Protein AF-P23555-F1 (afdb_monomer_lite)

Foldseek 3Di:
DPPVVLVPPPCSVVVVVVVVVVVVVVVVVVVVVVVVPPPPLFQKKKFKAWQNHGLFIDSDVVLVVVLVVVLQVVCCVVQVANDKDQPIDIDIDIDTGPPHDHDDSVSSSVSCPVVRQIWGKWKFKAWQNRTDFTARDQVLVVVLQLVVLCVPPNVCSVVDDDPTDIDIDIDTHGSPDDGDGNVQVNCCVVPVDSDDPDDDDDPPDDPDD

Secondary structure (DSSP, 8-state):
--HHHHTTSTTHHHHHHHHHHHHHHHHHHHHHHHHHHS--S---EEEEEETTEEEEEESSHHHHHHHHHHHHHHHHHHHT-S-EEESS-EEEEEE-TTS-PPPPHHHHHHHHHHHHTEEEEEEEEEETTEEEEEESSSHHHHHHHHHHHHHHHGGGTTT---SS-EEEEEEEE-TTSPPPPHHHHHHHHHHSSS------PPTT--S--

Structure (mmCIF, N/CA/C/O backbone):
data_AF-P23555-F1
#
_entry.id   AF-P23555-F1
#
loop_
_atom_site.group_PDB
_atom_site.id
_atom_site.type_symbol
_atom_site.label_atom_id
_atom_site.label_alt_id
_atom_site.label_comp_id
_atom_site.label_asym_id
_atom_site.label_entity_id
_atom_site.label_seq_id
_atom_site.pdbx_PDB_ins_code
_atom_site.Cartn_x
_atom_site.Cartn_y
_atom_site.Cartn_z
_atom_site.occupancy
_atom_site.B_iso_or_equiv
_atom_site.auth_seq_id
_atom_site.auth_comp_id
_atom_site.auth_asym_id
_atom_site.auth_atom_id
_atom_site.pdbx_PDB_model_num
ATOM 1 N N . MET A 1 1 ? 25.271 14.231 -75.330 1.00 47.62 1 MET A N 1
ATOM 2 C CA . MET A 1 1 ? 26.064 14.853 -76.419 1.00 47.62 1 MET A CA 1
ATOM 3 C C . MET A 1 1 ? 27.101 15.904 -75.957 1.00 47.62 1 MET A C 1
ATOM 5 O O . MET A 1 1 ? 27.852 16.373 -76.797 1.00 47.62 1 MET A O 1
ATOM 9 N N . GLY A 1 2 ? 27.228 16.250 -74.659 1.00 56.53 2 GLY A N 1
ATOM 10 C CA . GLY A 1 2 ? 28.039 17.411 -74.219 1.00 56.53 2 GLY A CA 1
ATOM 11 C C . GLY A 1 2 ? 29.496 17.180 -73.766 1.00 56.53 2 GLY A C 1
ATOM 12 O O . GLY A 1 2 ? 30.294 18.107 -73.839 1.00 56.53 2 GLY A O 1
ATOM 13 N N . LEU A 1 3 ? 29.908 15.978 -73.335 1.00 54.34 3 LEU A N 1
ATOM 14 C CA . LEU A 1 3 ? 31.245 15.795 -72.723 1.00 54.34 3 LEU A CA 1
ATOM 15 C C . LEU A 1 3 ? 32.428 15.827 -73.708 1.00 54.34 3 LEU A C 1
ATOM 17 O O . LEU A 1 3 ? 33.559 16.086 -73.296 1.00 54.34 3 LEU A O 1
ATOM 21 N N . LYS A 1 4 ? 32.200 15.588 -75.006 1.00 55.56 4 LYS A N 1
ATOM 22 C CA . LYS A 1 4 ? 33.293 15.531 -75.996 1.00 55.56 4 LYS A CA 1
ATOM 23 C C . LYS A 1 4 ? 33.847 16.920 -76.352 1.00 55.56 4 LYS A C 1
ATOM 25 O O . LYS A 1 4 ? 35.008 17.016 -76.735 1.00 55.56 4 LYS A O 1
ATOM 30 N N . TYR A 1 5 ? 33.055 17.981 -76.174 1.00 59.22 5 TYR A N 1
ATOM 31 C CA . TYR A 1 5 ? 33.460 19.356 -76.490 1.00 59.22 5 TYR A CA 1
ATOM 32 C C . TYR A 1 5 ? 34.244 20.034 -75.362 1.00 59.22 5 TYR A C 1
ATOM 34 O O . TYR A 1 5 ? 35.109 20.858 -75.640 1.00 59.22 5 TYR A O 1
ATOM 42 N N . ILE A 1 6 ? 34.032 19.636 -74.104 1.00 57.59 6 ILE A N 1
ATOM 43 C CA . ILE A 1 6 ? 34.711 20.272 -72.963 1.00 57.59 6 ILE A CA 1
ATOM 44 C C . ILE A 1 6 ? 36.217 19.953 -72.976 1.00 57.59 6 ILE A C 1
ATOM 46 O O . ILE A 1 6 ? 37.023 20.827 -72.678 1.00 57.59 6 ILE A O 1
ATOM 50 N N . LYS A 1 7 ? 36.624 18.757 -73.441 1.00 56.69 7 LYS A N 1
ATOM 51 C CA . LYS A 1 7 ? 38.047 18.376 -73.576 1.00 56.69 7 LYS A CA 1
ATOM 52 C C . LYS A 1 7 ? 38.854 19.249 -74.548 1.00 56.69 7 LYS A C 1
ATOM 54 O O . LYS A 1 7 ? 40.075 19.235 -74.466 1.00 56.69 7 LYS A O 1
ATOM 59 N N . LYS A 1 8 ? 38.201 19.965 -75.473 1.00 60.56 8 LYS A N 1
ATOM 60 C CA . LYS A 1 8 ? 38.864 20.848 -76.451 1.00 60.56 8 LYS A CA 1
ATOM 61 C C . LYS A 1 8 ? 38.923 22.316 -76.009 1.00 60.56 8 LYS A C 1
ATOM 63 O O . LYS A 1 8 ? 39.432 23.140 -76.761 1.00 60.56 8 LYS A O 1
ATOM 68 N N . ALA A 1 9 ? 38.412 22.658 -74.826 1.00 60.22 9 ALA A N 1
ATOM 69 C CA . ALA A 1 9 ? 38.559 24.006 -74.292 1.00 60.22 9 ALA A CA 1
ATOM 70 C C . ALA A 1 9 ? 40.022 24.239 -73.855 1.00 60.22 9 ALA A C 1
ATOM 72 O O . ALA A 1 9 ? 40.574 23.380 -73.164 1.00 60.22 9 ALA A O 1
ATOM 73 N N . PRO A 1 10 ? 40.649 25.381 -74.195 1.00 62.84 10 PRO A N 1
ATOM 74 C CA . PRO A 1 10 ? 42.049 25.663 -73.850 1.00 62.84 10 PRO A CA 1
ATOM 75 C C . PRO A 1 10 ? 42.309 25.612 -72.337 1.00 62.84 10 PRO A C 1
ATOM 77 O O . PRO A 1 10 ? 43.373 25.181 -71.908 1.00 62.84 10 PRO A O 1
ATOM 80 N N . ASN A 1 11 ? 41.293 25.921 -71.525 1.00 71.00 11 ASN A N 1
ATOM 81 C CA . ASN A 1 11 ? 41.371 25.885 -70.063 1.00 71.00 11 ASN A CA 1
ATOM 82 C C . ASN A 1 11 ? 40.734 24.615 -69.462 1.00 71.00 11 ASN A C 1
ATOM 84 O O . ASN A 1 11 ? 40.292 24.623 -68.314 1.00 71.00 11 ASN A O 1
ATOM 88 N N . TYR A 1 12 ? 40.651 23.508 -70.214 1.00 67.81 12 TYR A N 1
ATOM 89 C CA . TYR A 1 12 ? 40.052 22.254 -69.735 1.00 67.81 12 TYR A CA 1
ATOM 90 C C . TYR A 1 12 ? 40.676 21.760 -68.423 1.00 67.81 12 TYR A C 1
ATOM 92 O O . TYR A 1 12 ? 39.955 21.361 -67.509 1.00 67.81 12 TYR A O 1
ATOM 100 N N . THR A 1 13 ? 42.004 21.817 -68.304 1.00 76.88 13 THR A N 1
ATOM 101 C CA . THR A 1 13 ? 42.730 21.415 -67.089 1.00 76.88 13 THR A CA 1
ATOM 102 C C . THR A 1 13 ? 42.330 22.263 -65.883 1.00 76.88 13 THR A C 1
ATOM 104 O O . THR A 1 13 ? 42.059 21.704 -64.820 1.00 76.88 13 THR A O 1
ATOM 107 N N . GLU A 1 14 ? 42.198 23.582 -66.049 1.00 78.25 14 GLU A N 1
ATOM 108 C CA . GLU A 1 14 ? 41.732 24.487 -64.992 1.00 78.25 14 GLU A CA 1
ATOM 109 C C . GLU A 1 14 ? 40.276 24.226 -64.601 1.00 78.25 14 GLU A C 1
ATOM 111 O O . GLU A 1 14 ? 39.954 24.218 -63.414 1.00 78.25 14 GLU A O 1
ATOM 116 N N . ILE A 1 15 ? 39.392 23.993 -65.577 1.00 79.19 15 ILE A N 1
ATOM 117 C CA . ILE A 1 15 ? 37.972 23.703 -65.329 1.00 79.19 15 ILE A CA 1
ATOM 118 C C . ILE A 1 15 ? 37.837 22.396 -64.542 1.00 79.19 15 ILE A C 1
ATOM 120 O O . ILE A 1 15 ? 37.114 22.347 -63.546 1.00 79.19 15 ILE A O 1
ATOM 124 N N . VAL A 1 16 ? 38.564 21.348 -64.942 1.00 80.62 16 VAL A N 1
ATOM 125 C CA . VAL A 1 16 ? 38.569 20.056 -64.241 1.00 80.62 16 VAL A CA 1
ATOM 126 C C . VAL A 1 16 ? 39.148 20.194 -62.835 1.00 80.62 16 VAL A C 1
ATOM 128 O O . VAL A 1 16 ? 38.607 19.605 -61.899 1.00 80.62 16 VAL A O 1
ATOM 131 N N . LEU A 1 17 ? 40.217 20.974 -62.659 1.00 78.50 17 LEU A N 1
ATOM 132 C CA . LEU A 1 17 ? 40.822 21.195 -61.348 1.00 78.50 17 LEU A CA 1
ATOM 133 C C . LEU A 1 17 ? 39.875 21.961 -60.415 1.00 78.50 17 LEU A C 1
ATOM 135 O O . LEU A 1 17 ? 39.633 21.511 -59.297 1.00 78.50 17 LEU A O 1
ATOM 139 N N . LYS A 1 18 ? 39.271 23.059 -60.887 1.00 80.62 18 LYS A N 1
ATOM 140 C CA . LYS A 1 18 ? 38.270 23.827 -60.130 1.00 80.62 18 LYS A CA 1
ATOM 141 C C . LYS A 1 18 ? 37.065 22.962 -59.766 1.00 80.62 18 LYS A C 1
ATOM 143 O O . LYS A 1 18 ? 36.641 22.986 -58.616 1.00 80.62 18 LYS A O 1
ATOM 148 N N . ALA A 1 19 ? 36.564 22.148 -60.697 1.00 81.88 19 ALA A N 1
ATOM 149 C CA . ALA A 1 19 ? 35.461 21.224 -60.438 1.00 81.88 19 ALA A CA 1
ATOM 150 C C . ALA A 1 19 ? 35.820 20.156 -59.390 1.00 81.88 19 ALA A C 1
ATOM 152 O O . ALA A 1 19 ? 35.005 19.869 -58.516 1.00 81.88 19 ALA A O 1
ATOM 153 N N . LYS A 1 20 ? 37.045 19.605 -59.422 1.00 83.44 20 LYS A N 1
ATOM 154 C CA . LYS A 1 20 ? 37.535 18.683 -58.382 1.00 83.44 20 LYS A CA 1
ATOM 155 C C . LYS A 1 20 ? 37.605 19.359 -57.015 1.00 83.44 20 LYS A C 1
ATOM 157 O O . LYS A 1 20 ? 37.096 18.791 -56.056 1.00 83.44 20 LYS A O 1
ATOM 162 N N . ILE A 1 21 ? 38.165 20.569 -56.938 1.00 87.12 21 ILE A N 1
ATOM 163 C CA . ILE A 1 21 ? 38.254 21.340 -55.688 1.00 87.12 21 ILE A CA 1
ATOM 164 C C . ILE A 1 21 ? 36.850 21.610 -55.134 1.00 87.12 21 ILE A C 1
ATOM 166 O O . ILE A 1 21 ? 36.578 21.308 -53.973 1.00 87.12 21 ILE A O 1
ATOM 170 N N . PHE A 1 22 ? 35.928 22.093 -55.971 1.00 86.00 22 PHE A N 1
ATOM 171 C CA . PHE A 1 22 ? 34.545 22.355 -55.566 1.00 86.00 22 PHE A CA 1
ATOM 172 C C . PHE A 1 22 ? 33.834 21.075 -55.109 1.00 86.00 22 PHE A C 1
ATOM 174 O O . PHE A 1 22 ? 33.162 21.079 -54.084 1.00 86.00 22 PHE A O 1
ATOM 181 N N . SER A 1 23 ? 34.040 19.957 -55.813 1.00 83.38 23 SER A N 1
ATOM 182 C CA . SER A 1 23 ? 33.504 18.650 -55.424 1.00 83.38 23 SER A CA 1
ATOM 183 C C . SER A 1 23 ? 34.051 18.176 -54.077 1.00 83.38 23 SER A C 1
ATOM 185 O O . SER A 1 23 ? 33.280 17.676 -53.263 1.00 83.38 23 SER A O 1
ATOM 187 N N . THR A 1 24 ? 35.355 18.329 -53.816 1.00 84.88 24 THR A N 1
ATOM 188 C CA . THR A 1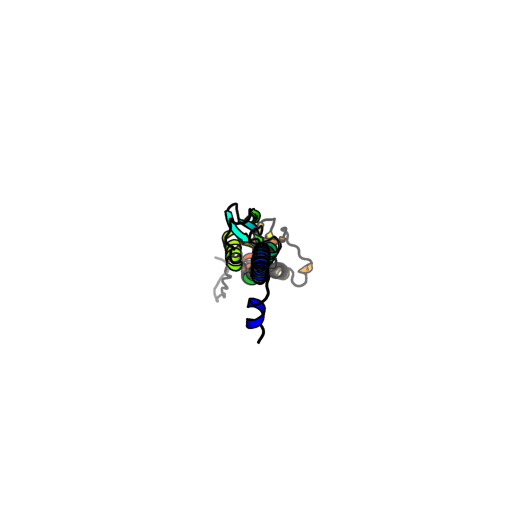 24 ? 35.945 17.972 -52.515 1.00 84.88 24 THR A CA 1
ATOM 189 C C . THR A 1 24 ? 35.446 18.878 -51.393 1.00 84.88 24 THR A C 1
ATOM 191 O O . THR A 1 24 ? 35.227 18.412 -50.280 1.00 84.88 24 THR A O 1
ATOM 194 N N . LEU A 1 25 ? 35.195 20.154 -51.692 1.00 80.31 25 LEU A N 1
ATOM 195 C CA . LEU A 1 25 ? 34.714 21.134 -50.723 1.00 80.31 25 LEU A CA 1
ATOM 196 C C . LEU A 1 25 ? 33.235 20.896 -50.378 1.00 80.31 25 LEU A C 1
ATOM 198 O O . LEU A 1 25 ? 32.873 20.895 -49.205 1.00 80.31 25 LEU A O 1
ATOM 202 N N . ILE A 1 26 ? 32.403 20.572 -51.374 1.00 85.19 26 ILE A N 1
ATOM 203 C CA . ILE A 1 26 ? 31.024 20.106 -51.164 1.00 85.19 26 ILE A CA 1
ATOM 204 C C . ILE A 1 26 ? 31.019 18.820 -50.334 1.00 85.19 26 ILE A C 1
ATOM 206 O O . ILE A 1 26 ? 30.261 18.724 -49.374 1.00 85.19 26 ILE A O 1
ATOM 210 N N . LEU A 1 27 ? 31.884 17.852 -50.654 1.00 85.81 27 LEU A N 1
ATOM 211 C CA . LEU A 1 27 ? 31.988 16.608 -49.890 1.00 85.81 27 LEU A CA 1
ATOM 212 C C . LEU A 1 27 ? 32.353 16.877 -48.421 1.00 85.81 27 LEU A C 1
ATOM 214 O O . LEU A 1 27 ? 31.743 16.300 -47.525 1.00 85.81 27 LEU A O 1
ATOM 218 N N . MET A 1 28 ? 33.285 17.799 -48.163 1.00 80.88 28 MET A N 1
ATOM 219 C CA . MET A 1 28 ? 33.662 18.207 -46.807 1.00 80.88 28 MET A CA 1
ATOM 220 C C . MET A 1 28 ? 32.495 18.861 -46.051 1.00 80.88 28 MET A C 1
ATOM 222 O O . MET A 1 28 ? 32.275 18.555 -44.880 1.00 80.88 28 MET A O 1
ATOM 226 N N . ILE A 1 29 ? 31.703 19.704 -46.722 1.00 81.75 29 ILE A N 1
ATOM 227 C CA . ILE A 1 29 ? 30.492 20.313 -46.147 1.00 81.75 29 ILE A CA 1
ATOM 228 C C . ILE A 1 29 ? 29.437 19.245 -45.830 1.00 81.75 29 ILE A C 1
ATOM 230 O O . ILE A 1 29 ? 28.821 19.294 -44.768 1.00 81.75 29 ILE A O 1
ATOM 234 N N . VAL A 1 30 ? 29.249 18.255 -46.707 1.00 81.56 30 VAL A N 1
ATOM 235 C CA . VAL A 1 30 ? 28.326 17.134 -46.466 1.00 81.56 30 VAL A CA 1
ATOM 236 C C . VAL A 1 30 ? 28.774 16.321 -45.252 1.00 81.56 30 VAL A C 1
ATOM 238 O O . VAL A 1 30 ? 27.948 16.016 -44.398 1.00 81.56 30 VAL A O 1
ATOM 241 N N . ILE A 1 31 ? 30.072 16.030 -45.118 1.00 81.06 31 ILE A N 1
ATOM 242 C CA . ILE A 1 31 ? 30.619 15.327 -43.946 1.00 81.06 31 ILE A CA 1
ATOM 243 C C . ILE A 1 31 ? 30.380 16.141 -42.667 1.00 81.06 31 ILE A C 1
ATOM 245 O O . ILE A 1 31 ? 29.887 15.594 -41.683 1.00 81.06 31 ILE A O 1
ATOM 249 N N . LEU A 1 32 ? 30.638 17.454 -42.686 1.00 74.88 32 LEU A N 1
ATOM 250 C CA . LEU A 1 32 ? 30.332 18.347 -41.562 1.00 74.88 32 LEU A CA 1
ATOM 251 C C . LEU A 1 32 ? 28.838 18.334 -41.215 1.00 74.88 32 LEU A C 1
ATOM 253 O O . LEU A 1 32 ? 28.477 18.309 -40.039 1.00 74.88 32 LEU A O 1
ATOM 257 N N . PHE A 1 33 ? 27.957 18.307 -42.216 1.00 74.19 33 PHE A N 1
ATOM 258 C CA . PHE A 1 33 ? 26.516 18.229 -41.995 1.00 74.19 33 PHE A CA 1
ATOM 259 C C . PHE A 1 33 ? 26.100 16.882 -41.388 1.00 74.19 33 PHE A C 1
ATOM 261 O O . PHE A 1 33 ? 25.294 16.860 -40.461 1.00 74.19 33 PHE A O 1
ATOM 268 N N . LEU A 1 34 ? 26.687 15.769 -41.842 1.00 73.25 34 LEU A N 1
ATOM 269 C CA . LEU A 1 34 ? 26.451 1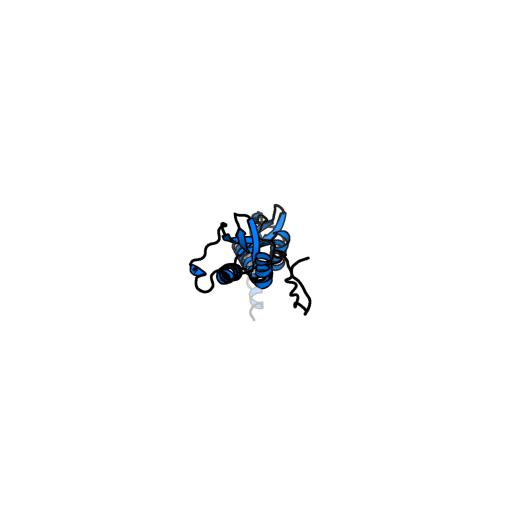4.435 -41.280 1.00 73.25 34 LEU A CA 1
ATOM 270 C C . LEU A 1 34 ? 26.905 14.340 -39.818 1.00 73.25 34 LEU A C 1
ATOM 272 O O . LEU A 1 34 ? 26.158 13.821 -38.990 1.00 73.25 34 LEU A O 1
ATOM 276 N N . ILE A 1 35 ? 28.070 14.903 -39.482 1.00 64.56 35 ILE A N 1
ATOM 277 C CA . ILE A 1 35 ? 28.571 14.958 -38.099 1.00 64.56 35 ILE A CA 1
ATOM 278 C C . ILE A 1 35 ? 27.608 15.763 -37.210 1.00 64.56 35 ILE A C 1
ATOM 280 O O . ILE A 1 35 ? 27.286 15.329 -36.108 1.00 64.56 35 ILE A O 1
ATOM 284 N N . ASN A 1 36 ? 27.077 16.889 -37.703 1.00 62.31 36 ASN A N 1
ATOM 285 C CA . ASN A 1 36 ? 26.097 17.703 -36.966 1.00 62.31 36 ASN A CA 1
ATOM 286 C C . ASN A 1 36 ? 24.714 17.040 -36.835 1.00 62.31 36 ASN A C 1
ATOM 288 O O . ASN A 1 36 ? 23.962 17.358 -35.915 1.00 62.31 36 ASN A O 1
ATOM 292 N N . LYS A 1 37 ? 24.346 16.140 -37.756 1.00 55.22 37 LYS A N 1
ATOM 293 C CA . LYS A 1 37 ? 23.091 15.373 -37.694 1.00 55.22 37 LYS A CA 1
ATOM 294 C C . LYS A 1 37 ? 23.189 14.124 -36.827 1.00 55.22 37 LYS A C 1
ATOM 296 O O . LYS A 1 37 ? 22.151 13.522 -36.557 1.00 55.22 37 LYS A O 1
ATOM 301 N N . MET A 1 38 ? 24.386 13.734 -36.391 1.00 48.72 38 MET A N 1
ATOM 302 C CA . MET A 1 38 ? 24.548 12.619 -35.470 1.00 48.72 38 MET A CA 1
ATOM 303 C C . MET A 1 38 ? 23.862 13.009 -34.151 1.00 48.72 38 MET A C 1
ATOM 305 O O . MET A 1 38 ? 24.296 13.972 -33.514 1.00 48.72 38 MET A O 1
ATOM 309 N N . PRO A 1 39 ? 22.752 12.350 -33.757 1.00 50.94 39 PRO A N 1
ATOM 310 C CA . PRO A 1 39 ? 22.070 12.691 -32.521 1.00 50.94 39 PRO A CA 1
ATOM 311 C C . PRO A 1 39 ? 23.086 12.522 -31.404 1.00 50.94 39 PRO A C 1
ATOM 313 O O . PRO A 1 39 ? 23.610 11.425 -31.208 1.00 50.94 39 PRO A O 1
ATOM 316 N N . SER A 1 40 ? 23.402 13.616 -30.714 1.00 48.94 40 SER A N 1
ATOM 317 C CA . SER A 1 40 ? 24.310 13.582 -29.584 1.00 48.94 40 SER A CA 1
ATOM 318 C C . SER A 1 40 ? 23.738 12.586 -28.579 1.00 48.94 40 SER A C 1
ATOM 320 O O . SER A 1 40 ? 22.743 12.827 -27.897 1.00 48.94 40 SER A O 1
ATOM 322 N N . THR A 1 41 ? 24.370 11.418 -28.497 1.00 53.09 41 THR A N 1
ATOM 323 C CA . THR A 1 41 ? 24.071 10.351 -27.533 1.00 53.09 41 THR A CA 1
ATOM 324 C C . THR A 1 41 ? 24.322 10.798 -26.089 1.00 53.09 41 THR A C 1
ATOM 326 O O . THR A 1 41 ? 24.064 10.054 -25.148 1.00 53.09 41 THR A O 1
ATOM 329 N N . TYR A 1 42 ? 24.718 12.059 -25.894 1.00 51.56 42 TYR A N 1
ATOM 330 C CA . TYR A 1 42 ? 24.826 12.772 -24.628 1.00 51.56 42 TYR A CA 1
ATOM 331 C C . TYR A 1 42 ? 23.466 13.135 -24.007 1.00 51.56 42 TYR A C 1
ATOM 333 O O . TYR A 1 42 ? 23.286 14.223 -23.454 1.00 51.56 42 TYR A O 1
ATOM 341 N N . LYS A 1 43 ? 22.478 12.239 -24.076 1.00 61.38 43 LYS A N 1
ATOM 342 C CA . LYS A 1 43 ? 21.230 12.431 -23.338 1.00 61.38 43 LYS A CA 1
ATOM 343 C C . LYS A 1 43 ? 21.511 12.175 -21.860 1.00 61.38 43 LYS A C 1
ATOM 345 O O . LYS A 1 43 ? 21.824 11.048 -21.469 1.00 61.38 43 LYS A O 1
ATOM 350 N N . LYS A 1 44 ? 21.427 13.245 -21.059 1.00 72.94 44 LYS A N 1
ATOM 351 C CA . LYS A 1 44 ? 21.353 13.165 -19.592 1.00 72.94 44 LYS A CA 1
ATOM 352 C C . LYS A 1 44 ? 20.289 12.132 -19.230 1.00 72.94 44 LYS A C 1
ATOM 354 O O . LYS A 1 44 ? 19.245 12.122 -19.869 1.00 72.94 44 LYS A O 1
ATOM 359 N N . ALA A 1 45 ? 20.560 11.305 -18.232 1.00 84.56 45 ALA A N 1
ATOM 360 C CA . ALA A 1 45 ? 19.605 10.338 -17.710 1.00 84.56 45 ALA A CA 1
ATOM 361 C C . ALA A 1 45 ? 19.567 10.386 -16.192 1.00 84.56 45 ALA A C 1
ATOM 363 O O . ALA A 1 45 ? 20.351 11.086 -15.543 1.00 84.56 45 ALA A O 1
ATOM 364 N N . TYR A 1 46 ? 18.637 9.629 -15.629 1.00 87.94 46 TYR A N 1
ATOM 365 C CA . TYR A 1 46 ? 18.435 9.518 -14.202 1.00 87.94 46 TYR A CA 1
ATOM 366 C C . TYR A 1 46 ? 18.516 8.055 -13.783 1.00 87.94 46 TYR A C 1
ATOM 368 O O . TYR A 1 46 ? 17.797 7.203 -14.298 1.00 87.94 46 TYR A O 1
ATOM 376 N N . ALA A 1 47 ? 19.382 7.768 -12.816 1.00 90.19 47 ALA A N 1
ATOM 377 C CA . ALA A 1 47 ? 19.365 6.506 -12.103 1.00 90.19 47 ALA A CA 1
ATOM 378 C C . ALA A 1 47 ? 18.191 6.504 -11.121 1.00 90.19 47 ALA A C 1
ATOM 380 O O . ALA A 1 47 ? 18.048 7.416 -10.297 1.00 90.19 47 ALA A O 1
ATOM 381 N N . VAL A 1 48 ? 17.374 5.461 -11.199 1.00 90.81 48 VAL A N 1
ATOM 382 C CA . VAL A 1 48 ? 16.322 5.177 -10.232 1.00 90.81 48 VAL A CA 1
ATOM 383 C C . VAL A 1 48 ? 16.943 4.392 -9.088 1.00 90.81 48 VAL A C 1
ATOM 385 O O . VAL A 1 48 ? 17.482 3.300 -9.277 1.00 90.81 48 VAL A O 1
ATOM 388 N N . VAL A 1 49 ? 16.905 4.981 -7.898 1.00 90.75 49 VAL A N 1
ATOM 389 C CA . VAL A 1 49 ? 17.543 4.452 -6.695 1.00 90.75 49 VAL A CA 1
ATOM 390 C C . VAL A 1 49 ? 16.470 4.067 -5.689 1.00 90.75 49 VAL A C 1
ATOM 392 O O . VAL A 1 49 ? 15.679 4.911 -5.269 1.00 90.75 49 VAL A O 1
ATOM 395 N N . LEU A 1 50 ? 16.476 2.806 -5.270 1.00 90.31 50 LEU A N 1
ATOM 396 C CA . LEU A 1 50 ? 15.572 2.244 -4.275 1.00 90.31 50 LEU A CA 1
ATOM 397 C C . LEU A 1 50 ? 16.409 1.716 -3.108 1.00 90.31 50 LEU A C 1
ATOM 399 O O . LEU A 1 50 ? 17.289 0.887 -3.318 1.00 90.31 50 LEU A O 1
ATOM 403 N N . ASN A 1 51 ? 16.185 2.226 -1.892 1.00 88.44 51 ASN A N 1
ATOM 404 C CA . ASN A 1 51 ? 16.990 1.877 -0.704 1.00 88.44 51 ASN A CA 1
ATOM 405 C C . ASN A 1 51 ? 18.506 1.943 -0.966 1.00 88.44 51 ASN A C 1
ATOM 407 O O . ASN A 1 51 ? 19.249 1.011 -0.674 1.00 88.44 51 ASN A O 1
ATOM 411 N N . ASN A 1 52 ? 18.956 3.050 -1.564 1.00 89.06 52 ASN A N 1
ATOM 412 C CA . ASN A 1 52 ? 20.362 3.313 -1.888 1.00 89.06 52 ASN A CA 1
ATOM 413 C C . ASN A 1 52 ? 20.980 2.388 -2.958 1.00 89.06 52 ASN A C 1
ATOM 415 O O . ASN A 1 52 ? 22.163 2.537 -3.253 1.00 89.06 52 ASN A O 1
ATOM 419 N N . GLN A 1 53 ? 20.196 1.514 -3.595 1.00 91.00 53 GLN A N 1
ATOM 420 C CA . GLN A 1 53 ? 20.633 0.662 -4.701 1.00 91.00 53 GLN A CA 1
ATOM 421 C C . GLN A 1 53 ? 20.043 1.147 -6.026 1.00 91.00 53 GLN A C 1
ATOM 423 O O . GLN A 1 53 ? 18.864 1.494 -6.098 1.00 91.00 53 GLN A O 1
ATOM 428 N N . ILE A 1 54 ? 20.856 1.181 -7.084 1.00 90.00 54 ILE A N 1
ATOM 429 C CA . ILE A 1 54 ? 20.366 1.480 -8.434 1.00 90.00 54 ILE A CA 1
ATOM 430 C C . ILE A 1 54 ? 19.545 0.279 -8.909 1.00 90.00 54 ILE A C 1
ATOM 432 O O . ILE A 1 54 ? 20.055 -0.838 -8.956 1.00 90.00 54 ILE A O 1
ATOM 436 N N . VAL A 1 55 ? 18.280 0.517 -9.249 1.00 90.44 55 VAL A N 1
ATOM 437 C CA . VAL A 1 55 ? 17.368 -0.504 -9.793 1.00 90.44 55 VAL A CA 1
ATOM 438 C C . VAL A 1 55 ? 17.162 -0.370 -11.299 1.00 90.44 55 VAL A C 1
ATOM 440 O O . VAL A 1 55 ? 16.678 -1.302 -11.929 1.00 90.44 55 VAL A O 1
ATOM 443 N N . GLY A 1 56 ? 17.553 0.763 -11.882 1.00 90.06 56 GLY A N 1
ATOM 444 C CA . GLY A 1 56 ? 17.524 0.982 -13.323 1.00 90.06 56 GLY A CA 1
ATOM 445 C C . GLY A 1 56 ? 17.706 2.447 -13.688 1.00 90.06 56 GLY A C 1
ATOM 446 O O . GLY A 1 56 ? 18.053 3.276 -12.841 1.00 90.06 56 GLY A O 1
ATOM 447 N N . TYR A 1 57 ? 17.460 2.761 -14.954 1.00 88.88 57 TYR A N 1
ATOM 448 C CA . TYR A 1 57 ? 17.672 4.086 -15.528 1.00 88.88 57 TYR A CA 1
ATOM 449 C C . TYR A 1 57 ? 16.459 4.541 -16.334 1.00 88.88 57 TYR A C 1
ATOM 451 O O . TYR A 1 57 ? 15.833 3.738 -17.021 1.00 88.88 57 TYR A O 1
ATOM 459 N N . VAL A 1 58 ? 16.180 5.840 -16.274 1.00 87.94 58 VAL A N 1
ATOM 460 C CA . VAL A 1 58 ? 15.164 6.534 -17.076 1.00 87.94 58 VAL A CA 1
ATOM 461 C C . VAL A 1 58 ? 15.809 7.720 -17.791 1.00 87.94 58 VAL A C 1
ATOM 463 O O . VAL A 1 58 ? 16.721 8.358 -17.262 1.00 87.94 58 VAL A O 1
ATOM 466 N N . LYS A 1 59 ? 15.357 8.015 -19.007 1.00 84.12 59 LYS A N 1
ATOM 467 C CA . LYS A 1 59 ? 15.868 9.075 -19.885 1.00 84.12 59 LYS A CA 1
ATOM 468 C C . LYS A 1 59 ? 15.696 10.448 -19.264 1.00 84.12 59 LYS A C 1
ATOM 470 O O . LYS A 1 59 ? 16.595 11.274 -19.320 1.00 84.12 59 LYS A O 1
ATOM 475 N N . ASP A 1 60 ? 14.545 10.703 -18.661 1.00 85.06 60 ASP A N 1
ATOM 476 C CA . ASP A 1 60 ? 14.226 12.008 -18.103 1.00 85.06 60 ASP A CA 1
ATOM 477 C C . ASP 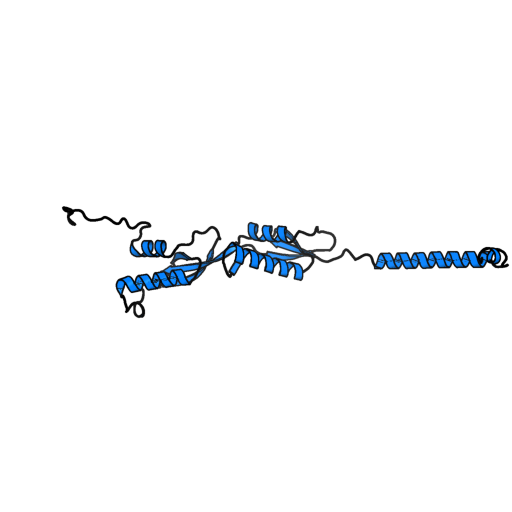A 1 60 ? 13.206 11.912 -16.961 1.00 85.06 60 ASP A C 1
ATOM 479 O O . ASP A 1 60 ? 12.716 10.842 -16.589 1.00 85.06 60 ASP A O 1
ATOM 483 N N . LYS A 1 61 ? 12.906 13.070 -16.369 1.00 86.00 61 LYS A N 1
ATOM 484 C CA . LYS A 1 61 ? 11.928 13.184 -15.282 1.00 86.00 61 LYS A CA 1
ATOM 485 C C . LYS A 1 61 ? 10.502 12.847 -15.732 1.00 86.00 61 LYS A C 1
ATOM 487 O O . LYS A 1 61 ? 9.710 12.417 -14.899 1.00 86.00 61 LYS A O 1
ATOM 492 N N . THR A 1 62 ? 10.171 13.031 -17.009 1.00 88.56 62 THR A N 1
ATOM 493 C CA . THR A 1 62 ? 8.848 12.719 -17.563 1.00 88.56 62 THR A CA 1
ATOM 494 C C . THR A 1 62 ? 8.651 11.208 -17.634 1.00 88.56 62 THR A C 1
ATOM 496 O O . THR A 1 62 ? 7.630 10.701 -17.177 1.00 88.56 62 THR A O 1
ATOM 499 N N . GLU A 1 63 ? 9.649 10.465 -18.114 1.00 86.81 63 GLU A N 1
ATOM 500 C CA . GLU A 1 63 ? 9.636 8.999 -18.102 1.00 86.81 63 GLU A CA 1
ATOM 501 C C . GLU A 1 63 ? 9.567 8.455 -16.668 1.00 86.81 63 GLU A C 1
ATOM 503 O O . GLU A 1 63 ? 8.804 7.530 -16.393 1.00 86.81 63 GLU A O 1
ATOM 508 N N . ALA A 1 64 ? 10.264 9.094 -15.723 1.00 87.81 64 ALA A N 1
ATOM 509 C CA . ALA A 1 64 ? 10.167 8.753 -14.306 1.00 87.81 64 ALA A CA 1
ATOM 510 C C . ALA A 1 64 ? 8.751 8.970 -13.733 1.00 87.81 64 ALA A C 1
ATOM 512 O O . ALA A 1 64 ? 8.240 8.127 -12.996 1.00 87.81 64 ALA A O 1
ATOM 513 N N . GLN A 1 65 ? 8.092 10.078 -14.080 1.00 89.81 65 GLN A N 1
ATOM 514 C CA . GLN A 1 65 ? 6.720 10.358 -13.649 1.00 89.81 65 GLN A CA 1
ATOM 515 C C . GLN A 1 65 ? 5.715 9.372 -14.266 1.00 89.81 65 GLN A C 1
ATOM 517 O O . GLN A 1 65 ? 4.785 8.918 -13.593 1.00 89.81 65 GLN A O 1
ATOM 522 N N . ASN A 1 66 ? 5.921 9.000 -15.530 1.00 91.69 66 ASN A N 1
ATOM 523 C CA . ASN A 1 66 ? 5.113 7.988 -16.206 1.00 91.69 66 ASN A CA 1
ATOM 524 C C . ASN A 1 66 ? 5.279 6.618 -15.541 1.00 91.69 66 ASN A C 1
ATOM 526 O O . ASN A 1 66 ? 4.282 5.953 -15.273 1.00 91.69 66 ASN A O 1
ATOM 530 N N . LEU A 1 67 ? 6.511 6.235 -15.193 1.00 90.56 67 LEU A N 1
ATOM 531 C CA . LEU A 1 67 ? 6.802 5.020 -14.433 1.00 90.56 67 LEU A CA 1
ATOM 532 C C . LEU A 1 67 ? 6.055 5.006 -13.089 1.00 90.56 67 LEU A C 1
ATOM 534 O O . LEU A 1 67 ? 5.395 4.022 -12.771 1.00 90.56 67 LEU A O 1
ATOM 538 N N . LEU A 1 68 ? 6.093 6.102 -12.323 1.00 90.75 68 LEU A N 1
ATOM 539 C CA . LEU A 1 68 ? 5.349 6.216 -11.059 1.00 90.75 68 LEU A CA 1
ATOM 540 C C . LEU A 1 68 ? 3.836 6.077 -11.249 1.00 90.75 68 LEU A C 1
ATOM 542 O O . LEU A 1 68 ? 3.165 5.435 -10.443 1.00 90.75 68 LEU A O 1
ATOM 546 N N . THR A 1 69 ? 3.306 6.655 -12.325 1.00 93.12 69 THR A N 1
ATOM 547 C CA . THR A 1 69 ? 1.881 6.563 -12.666 1.00 93.12 69 THR A CA 1
ATOM 548 C C . THR A 1 69 ? 1.486 5.128 -13.018 1.00 93.12 69 THR A C 1
ATOM 550 O O . THR A 1 69 ? 0.445 4.651 -12.573 1.00 93.12 69 THR A O 1
ATOM 553 N N . GLN A 1 70 ? 2.335 4.414 -13.761 1.00 93.25 70 GLN A N 1
ATOM 554 C CA . GLN A 1 70 ? 2.121 3.004 -14.091 1.00 93.25 70 GLN A CA 1
ATOM 555 C C . GLN A 1 70 ? 2.201 2.105 -12.857 1.00 93.25 70 GLN A C 1
ATOM 557 O O . GLN A 1 70 ? 1.329 1.261 -12.678 1.00 93.25 70 GLN A O 1
ATOM 562 N N . ILE A 1 71 ? 3.192 2.316 -11.980 1.00 92.88 71 ILE A N 1
ATOM 563 C CA . ILE A 1 71 ? 3.294 1.602 -10.696 1.00 92.88 71 ILE A CA 1
ATOM 564 C C . ILE A 1 71 ? 2.021 1.817 -9.882 1.00 92.88 71 ILE A C 1
ATOM 566 O O . ILE A 1 71 ? 1.468 0.858 -9.353 1.00 92.88 71 ILE A O 1
ATOM 570 N N . LYS A 1 72 ? 1.544 3.066 -9.799 1.00 91.88 72 LYS A N 1
ATOM 571 C CA . LYS A 1 72 ? 0.311 3.385 -9.083 1.00 91.88 72 LYS A CA 1
ATOM 572 C C . LYS A 1 72 ? -0.869 2.595 -9.630 1.00 91.88 72 LYS A C 1
ATOM 574 O O . LYS A 1 72 ? -1.483 1.855 -8.872 1.00 91.88 72 LYS A O 1
ATOM 579 N N . LYS A 1 73 ? -1.120 2.693 -10.934 1.00 94.00 73 LYS A N 1
ATOM 580 C CA . LYS A 1 73 ? -2.219 1.981 -11.590 1.00 94.00 73 LYS A CA 1
ATOM 581 C C . LYS A 1 73 ? -2.143 0.467 -11.358 1.00 94.00 73 LYS A C 1
ATOM 583 O O . LYS A 1 73 ? -3.137 -0.151 -11.002 1.00 94.00 73 LYS A O 1
ATOM 588 N N . GLU A 1 74 ? -0.958 -0.120 -11.498 1.00 93.38 74 GLU A N 1
ATOM 589 C CA . GLU A 1 74 ? -0.769 -1.562 -11.323 1.00 93.38 74 GLU A CA 1
ATOM 590 C C . GLU A 1 74 ? -1.023 -2.025 -9.884 1.00 93.38 74 GLU A C 1
ATOM 592 O O . GLU A 1 74 ? -1.628 -3.073 -9.670 1.00 93.38 74 GLU A O 1
ATOM 597 N N . VAL A 1 75 ? -0.595 -1.246 -8.886 1.00 93.00 75 VAL A N 1
ATOM 598 C CA . VAL A 1 75 ? -0.852 -1.554 -7.472 1.00 93.00 75 VAL A CA 1
ATOM 599 C C . VAL A 1 75 ? -2.337 -1.402 -7.132 1.00 93.00 75 VAL A C 1
ATOM 601 O O . VAL A 1 75 ? -2.878 -2.248 -6.417 1.00 93.00 75 VAL A O 1
ATOM 604 N N . GLU A 1 76 ? -2.995 -0.362 -7.650 1.00 92.12 76 GLU A N 1
ATOM 605 C CA . GLU A 1 76 ? -4.433 -0.131 -7.468 1.00 92.12 76 GLU A CA 1
ATOM 606 C C . GLU A 1 76 ? -5.262 -1.284 -8.050 1.00 92.12 76 GLU A C 1
ATOM 608 O O . GLU A 1 76 ? -6.116 -1.834 -7.354 1.00 92.12 76 GLU A O 1
ATOM 613 N N . GLU A 1 77 ? -4.956 -1.713 -9.279 1.00 94.06 77 GLU A N 1
ATOM 614 C CA . GLU A 1 77 ? -5.634 -2.822 -9.961 1.00 94.06 77 GLU A CA 1
ATOM 615 C C . GLU A 1 77 ? -5.357 -4.172 -9.286 1.00 94.06 77 GLU A C 1
ATOM 617 O O . GLU A 1 77 ? -6.285 -4.928 -8.999 1.00 94.06 77 GLU A O 1
ATOM 622 N N . ARG A 1 78 ? -4.088 -4.479 -8.979 1.00 93.00 78 ARG A N 1
ATOM 623 C CA . ARG A 1 78 ? -3.694 -5.772 -8.392 1.00 93.00 78 ARG A CA 1
ATOM 624 C C . ARG A 1 78 ? -4.267 -5.984 -6.994 1.00 93.00 78 ARG A C 1
ATOM 626 O O . ARG A 1 78 ? -4.494 -7.125 -6.593 1.00 93.00 78 ARG A O 1
ATOM 633 N N . HIS A 1 79 ? -4.447 -4.911 -6.230 1.00 90.81 79 HIS A N 1
ATOM 634 C CA . HIS A 1 79 ? -4.828 -5.000 -4.823 1.00 90.81 79 HIS A CA 1
ATOM 635 C C . HIS A 1 79 ? -6.155 -4.322 -4.496 1.00 90.81 79 HIS A C 1
ATOM 637 O O . HIS A 1 79 ? -6.442 -4.155 -3.309 1.00 90.81 79 HIS A O 1
ATOM 643 N N . ASN A 1 80 ? -6.946 -3.943 -5.503 1.00 91.12 80 ASN A N 1
ATOM 644 C CA . ASN A 1 80 ? -8.245 -3.291 -5.338 1.00 91.12 80 ASN A CA 1
ATOM 645 C C . ASN A 1 80 ? -8.198 -2.192 -4.256 1.00 91.12 80 ASN A C 1
ATOM 647 O O . ASN A 1 80 ? -8.842 -2.261 -3.208 1.00 91.12 80 ASN A O 1
ATOM 651 N N . THR A 1 81 ? -7.291 -1.233 -4.434 1.00 92.44 81 THR A N 1
ATOM 652 C CA . THR A 1 81 ? -7.050 -0.149 -3.475 1.00 92.44 81 THR A CA 1
ATOM 653 C C . THR A 1 81 ? -6.929 1.175 -4.210 1.00 92.44 81 THR A C 1
ATOM 655 O O . THR A 1 81 ? -6.537 1.196 -5.367 1.00 92.44 81 THR A O 1
ATOM 658 N N . ASP A 1 82 ? -7.251 2.278 -3.540 1.00 90.25 82 ASP A N 1
ATOM 659 C CA . ASP A 1 82 ? -7.108 3.641 -4.065 1.00 90.25 82 ASP A CA 1
ATOM 660 C C . ASP A 1 82 ? -5.779 4.297 -3.655 1.00 90.25 82 ASP A C 1
ATOM 662 O O . ASP A 1 82 ? -5.469 5.424 -4.048 1.00 90.25 82 ASP A O 1
ATOM 666 N N . SER A 1 83 ? -5.009 3.643 -2.781 1.00 91.56 83 SER A N 1
ATOM 667 C CA . SER A 1 83 ? -3.787 4.219 -2.236 1.00 91.56 83 SER A CA 1
ATOM 668 C C . SER A 1 83 ? -2.825 3.159 -1.719 1.00 91.56 83 SER A C 1
ATOM 670 O O . SER A 1 83 ? -3.210 2.140 -1.144 1.00 91.56 83 SER A O 1
ATOM 672 N N . PHE A 1 84 ? -1.538 3.439 -1.868 1.00 92.19 84 PHE A N 1
ATOM 673 C CA . PHE A 1 84 ? -0.462 2.617 -1.344 1.00 92.19 84 PHE A CA 1
ATOM 674 C C . PHE A 1 84 ? 0.735 3.489 -0.976 1.00 92.19 84 PHE A C 1
ATOM 676 O O . PHE A 1 84 ? 0.872 4.628 -1.427 1.00 92.19 84 PHE A O 1
ATOM 683 N N . ILE A 1 85 ? 1.621 2.925 -0.166 1.00 89.25 85 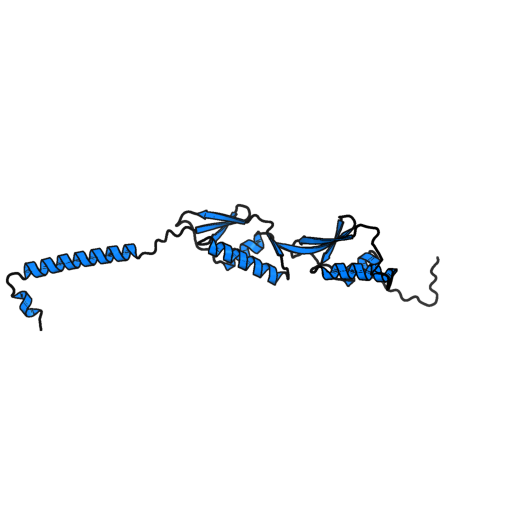ILE A N 1
ATOM 684 C CA . ILE A 1 85 ? 2.897 3.520 0.211 1.00 89.25 85 ILE A CA 1
ATOM 685 C C . ILE A 1 85 ? 4.000 2.545 -0.185 1.00 89.25 85 ILE A C 1
ATOM 687 O O . ILE A 1 85 ? 3.917 1.348 0.087 1.00 89.25 85 ILE A O 1
ATOM 691 N N . LEU A 1 86 ? 5.060 3.064 -0.802 1.00 85.31 86 LEU A N 1
ATOM 692 C CA . LEU A 1 86 ? 6.327 2.348 -0.886 1.00 85.31 86 LEU A CA 1
ATOM 693 C C . LEU A 1 86 ? 7.065 2.568 0.429 1.00 85.31 86 LEU A C 1
ATOM 695 O O . LEU A 1 86 ? 7.441 3.695 0.748 1.00 85.31 86 LEU A O 1
ATOM 699 N N . GLN A 1 87 ? 7.265 1.499 1.201 1.00 84.06 87 GLN A N 1
ATOM 700 C CA . GLN A 1 87 ? 8.047 1.591 2.435 1.00 84.06 87 GLN A CA 1
ATOM 701 C C . GLN A 1 87 ? 9.504 1.973 2.130 1.00 84.06 87 GLN A C 1
ATOM 703 O O . GLN A 1 87 ? 10.172 2.631 2.927 1.00 84.06 87 GLN A O 1
ATOM 708 N N . SER A 1 88 ? 9.992 1.559 0.962 1.00 84.06 88 SER A N 1
ATOM 709 C CA . SER A 1 88 ? 11.335 1.858 0.486 1.00 84.06 88 SER A CA 1
ATOM 710 C C . SER A 1 88 ? 11.436 3.267 -0.087 1.00 84.06 88 SER A C 1
ATOM 712 O O . SER A 1 88 ? 10.573 3.721 -0.839 1.00 84.06 88 SER A O 1
ATOM 714 N N . LYS A 1 89 ? 12.546 3.950 0.204 1.00 84.75 89 LYS A N 1
ATOM 715 C CA . LYS A 1 89 ? 12.790 5.302 -0.304 1.00 84.75 89 LYS A C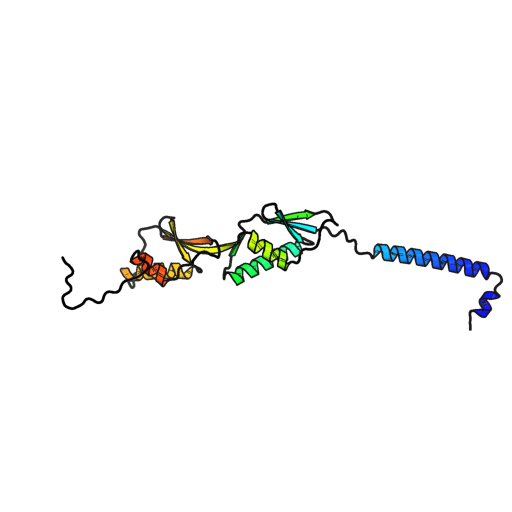A 1
ATOM 716 C C . LYS A 1 89 ? 13.203 5.242 -1.774 1.00 84.75 89 LYS A C 1
ATOM 718 O O . LYS A 1 89 ? 14.290 4.753 -2.088 1.00 84.75 89 LYS A O 1
ATOM 723 N N . LEU A 1 90 ? 12.361 5.791 -2.644 1.00 88.31 90 LEU A N 1
ATOM 724 C CA . LEU A 1 90 ? 12.627 5.958 -4.071 1.00 88.31 90 LEU A CA 1
ATOM 725 C C . LEU A 1 90 ? 13.228 7.345 -4.347 1.00 88.31 90 LEU A C 1
ATOM 727 O O . LEU A 1 90 ? 12.734 8.355 -3.848 1.00 88.31 90 LEU A O 1
ATOM 731 N N . GLN A 1 91 ? 14.309 7.399 -5.122 1.00 91.12 91 GLN A N 1
ATOM 732 C CA . GLN A 1 91 ? 15.012 8.632 -5.486 1.00 91.12 91 GLN A CA 1
ATOM 733 C C . GLN A 1 91 ? 15.432 8.599 -6.956 1.00 91.12 91 GLN A C 1
ATOM 735 O O . GLN A 1 91 ? 15.747 7.540 -7.495 1.00 91.12 91 GLN A O 1
ATOM 740 N N . LEU A 1 92 ? 15.508 9.775 -7.578 1.00 90.19 92 LEU A N 1
ATOM 741 C CA . LEU A 1 92 ? 16.094 9.959 -8.904 1.00 90.19 92 LEU A CA 1
ATOM 742 C C . LEU A 1 92 ? 17.418 10.702 -8.760 1.00 90.19 92 LEU A C 1
ATOM 744 O O . LEU A 1 92 ? 17.455 11.798 -8.200 1.00 90.19 92 LEU A O 1
ATOM 748 N N . LYS A 1 93 ? 18.502 10.125 -9.278 1.00 90.12 93 LYS A N 1
ATOM 749 C CA . LYS A 1 93 ? 19.818 10.770 -9.317 1.00 90.12 93 LYS A CA 1
ATOM 750 C C . LYS A 1 93 ? 20.214 11.039 -10.757 1.00 90.12 93 LYS A C 1
ATOM 752 O O . LYS A 1 93 ? 20.212 10.118 -11.562 1.00 90.12 93 LYS A O 1
ATOM 757 N N . SER A 1 94 ? 20.555 12.286 -11.075 1.00 87.62 94 SER A N 1
ATOM 758 C CA . SER A 1 94 ? 21.107 12.618 -12.391 1.00 87.62 94 SER A CA 1
ATOM 759 C C . SER A 1 94 ? 22.426 11.875 -12.580 1.00 87.62 94 SER A C 1
ATOM 761 O O . SER A 1 94 ? 23.259 11.879 -11.676 1.00 87.62 94 SER A O 1
ATOM 763 N N . ILE A 1 95 ? 22.609 11.267 -13.745 1.00 84.56 95 ILE A N 1
ATOM 764 C CA . ILE A 1 95 ? 23.852 10.598 -14.128 1.00 84.56 95 ILE A CA 1
ATOM 765 C C . ILE A 1 95 ? 24.464 11.266 -15.354 1.00 84.56 95 ILE A C 1
ATOM 767 O O . ILE A 1 95 ? 23.762 11.883 -16.164 1.00 84.56 95 ILE A O 1
ATOM 771 N N . GLU A 1 96 ? 25.785 11.158 -15.466 1.00 76.25 96 GLU A N 1
ATOM 772 C CA . GLU A 1 96 ? 26.504 11.660 -16.629 1.00 76.25 96 GLU A CA 1
ATOM 773 C C . GLU A 1 96 ? 26.160 10.844 -17.884 1.00 76.25 96 GLU A C 1
ATOM 775 O O . GLU A 1 96 ? 25.892 9.638 -17.797 1.00 76.25 96 GLU A O 1
ATOM 780 N N . PRO A 1 97 ? 26.137 11.482 -19.065 1.00 68.75 97 PRO A N 1
ATOM 781 C CA . PRO A 1 97 ? 25.816 10.777 -20.293 1.00 68.75 97 PRO A CA 1
ATOM 782 C C . PRO A 1 97 ? 26.855 9.698 -20.637 1.00 68.75 97 PRO A C 1
ATOM 784 O O . PRO A 1 97 ? 28.047 9.869 -20.403 1.00 68.75 97 PRO A O 1
ATOM 787 N N . GLY A 1 98 ? 26.398 8.596 -21.237 1.00 64.69 98 GLY A N 1
ATOM 788 C CA . GLY A 1 98 ? 27.258 7.512 -21.736 1.00 64.69 98 GLY A CA 1
ATOM 789 C C . GLY A 1 98 ? 27.499 6.348 -20.767 1.00 64.69 98 GLY A C 1
ATOM 790 O O . GLY A 1 98 ? 28.023 5.325 -21.192 1.00 64.69 98 GLY A O 1
ATOM 791 N N . GLN A 1 99 ? 27.074 6.454 -19.503 1.00 62.12 99 GLN A N 1
ATOM 792 C CA . GLN A 1 99 ? 27.325 5.436 -18.466 1.00 62.12 99 GLN A CA 1
ATOM 793 C C . GLN A 1 99 ? 26.109 4.553 -18.129 1.00 62.12 99 GLN A C 1
ATOM 795 O O . GLN A 1 99 ? 26.040 3.987 -17.039 1.00 62.12 99 GLN A O 1
ATOM 800 N N . TYR A 1 100 ? 25.115 4.431 -19.016 1.00 69.25 100 TYR A N 1
ATOM 801 C CA . TYR A 1 100 ? 23.914 3.650 -18.706 1.00 69.25 100 TYR A CA 1
ATOM 802 C C . TYR A 1 100 ? 23.367 2.859 -19.891 1.00 69.25 100 TYR A C 1
ATOM 804 O O . TYR A 1 100 ? 23.431 3.281 -21.045 1.00 69.25 100 TYR A O 1
ATOM 812 N N . ARG A 1 101 ? 22.791 1.698 -19.568 1.00 69.12 101 ARG A N 1
ATOM 813 C CA . ARG A 1 101 ? 21.911 0.944 -20.460 1.00 69.12 101 ARG A CA 1
ATOM 814 C C . ARG A 1 101 ? 20.478 1.261 -20.063 1.00 69.12 101 ARG A C 1
ATOM 816 O O . ARG A 1 101 ? 20.136 1.178 -18.885 1.00 69.12 101 ARG A O 1
ATOM 823 N N . GLU A 1 102 ? 19.667 1.648 -21.039 1.00 68.50 102 GLU A N 1
ATOM 824 C CA . GLU A 1 102 ? 18.240 1.884 -20.832 1.00 68.50 102 GLU A CA 1
ATOM 825 C C . GLU A 1 102 ? 17.602 0.642 -20.198 1.00 68.50 102 GLU A C 1
ATOM 827 O O . GLU A 1 102 ? 17.791 -0.477 -20.675 1.00 68.50 102 GLU A O 1
ATOM 832 N N . THR A 1 103 ? 16.901 0.830 -19.081 1.00 79.31 103 THR A N 1
ATOM 833 C CA . THR A 1 103 ? 16.160 -0.253 -18.431 1.00 79.31 103 THR A CA 1
ATOM 834 C C . THR A 1 103 ? 14.758 -0.273 -19.009 1.00 79.31 103 THR A C 1
ATOM 836 O O . THR A 1 103 ? 14.117 0.773 -19.107 1.00 79.31 103 THR A O 1
ATOM 839 N N . ARG A 1 104 ? 14.257 -1.452 -19.386 1.00 84.19 104 ARG A N 1
ATOM 840 C CA . ARG A 1 104 ? 12.877 -1.568 -19.864 1.00 84.19 104 ARG A CA 1
ATOM 841 C C . ARG A 1 104 ? 11.924 -1.134 -18.754 1.00 84.19 104 ARG A C 1
ATOM 843 O O . ARG A 1 104 ? 12.038 -1.594 -17.619 1.00 84.19 104 ARG A O 1
ATOM 850 N N . VAL A 1 105 ? 10.978 -0.263 -19.098 1.00 83.69 105 VAL A N 1
ATOM 851 C CA . VAL A 1 105 ? 10.054 0.354 -18.134 1.00 83.69 105 VAL A CA 1
ATOM 852 C C . VAL A 1 105 ? 9.296 -0.704 -17.325 1.00 83.69 105 VAL A C 1
ATOM 854 O O . VAL A 1 105 ? 9.200 -0.572 -16.108 1.00 83.69 105 VAL A O 1
ATOM 857 N N . ASP A 1 106 ? 8.844 -1.789 -17.961 1.00 88.31 106 ASP A N 1
ATOM 858 C CA . ASP A 1 106 ? 8.134 -2.875 -17.273 1.00 88.31 106 ASP A CA 1
ATOM 859 C C . ASP A 1 106 ? 9.007 -3.636 -16.264 1.00 88.31 106 ASP A C 1
ATOM 861 O O . ASP A 1 106 ? 8.552 -3.953 -15.167 1.00 88.31 106 ASP A O 1
ATOM 865 N N . GLU A 1 107 ? 10.275 -3.890 -16.594 1.00 89.19 107 GLU A N 1
ATOM 866 C CA . GLU A 1 107 ? 11.219 -4.564 -15.691 1.00 89.19 107 GLU A CA 1
ATOM 867 C C . GLU A 1 107 ? 11.536 -3.682 -14.479 1.00 89.19 107 GLU A C 1
ATOM 869 O O . GLU A 1 107 ? 11.559 -4.151 -13.337 1.00 89.19 107 GLU A O 1
ATOM 874 N N . LEU A 1 108 ? 11.722 -2.382 -14.717 1.00 91.12 108 LEU A N 1
ATOM 875 C CA . LEU A 1 108 ? 11.961 -1.399 -13.668 1.00 91.12 108 LEU A CA 1
ATOM 876 C C . LEU A 1 108 ? 10.745 -1.250 -12.743 1.00 91.12 108 LEU A C 1
ATOM 878 O O . LEU A 1 108 ? 10.894 -1.244 -11.522 1.00 91.12 108 LEU A O 1
ATOM 882 N N . LYS A 1 109 ? 9.540 -1.188 -13.314 1.00 91.75 109 LYS A N 1
ATOM 883 C CA . LYS A 1 109 ? 8.263 -1.153 -12.590 1.00 91.75 109 LYS A CA 1
ATOM 884 C C . LYS A 1 109 ? 8.104 -2.364 -11.670 1.00 91.75 109 LYS A C 1
ATOM 886 O O . LYS A 1 109 ? 7.909 -2.180 -10.469 1.00 91.75 109 LYS A O 1
ATOM 891 N N . ASN A 1 110 ? 8.271 -3.576 -12.202 1.00 91.75 110 ASN A N 1
ATOM 892 C CA . ASN A 1 110 ? 8.172 -4.811 -11.417 1.00 91.75 110 ASN A CA 1
ATOM 893 C C . ASN A 1 110 ? 9.218 -4.842 -10.300 1.00 91.75 110 ASN A C 1
ATOM 895 O O . ASN A 1 110 ? 8.885 -5.099 -9.145 1.00 91.75 110 ASN A O 1
ATOM 899 N N . THR A 1 111 ? 10.459 -4.461 -10.615 1.00 91.56 111 THR A N 1
ATOM 900 C CA . THR A 1 111 ? 11.541 -4.380 -9.626 1.00 91.56 111 THR A CA 1
ATOM 901 C C . THR A 1 111 ? 11.192 -3.429 -8.480 1.00 91.56 111 THR A C 1
ATOM 903 O O . THR A 1 111 ? 11.455 -3.744 -7.319 1.00 91.56 111 THR A O 1
ATOM 906 N N . ILE A 1 112 ? 10.591 -2.271 -8.776 1.00 91.38 112 ILE A N 1
ATOM 907 C CA . ILE A 1 112 ? 10.177 -1.306 -7.750 1.00 91.38 112 ILE A CA 1
ATOM 908 C C . ILE A 1 112 ? 9.020 -1.850 -6.911 1.00 91.38 112 ILE A C 1
ATOM 910 O O . ILE A 1 112 ? 9.043 -1.674 -5.696 1.00 91.38 112 ILE A O 1
ATOM 914 N N . ILE A 1 113 ? 8.036 -2.524 -7.509 1.00 90.12 113 ILE A N 1
ATOM 915 C CA . ILE A 1 113 ? 6.907 -3.104 -6.766 1.00 90.12 113 ILE A CA 1
ATOM 916 C C . ILE A 1 113 ? 7.390 -4.212 -5.819 1.00 90.12 113 ILE A C 1
ATOM 918 O O . ILE A 1 113 ? 7.056 -4.202 -4.633 1.00 90.12 113 ILE A O 1
ATOM 922 N N . GLU A 1 114 ? 8.220 -5.128 -6.314 1.00 88.44 114 GLU A N 1
ATOM 923 C CA . GLU A 1 114 ? 8.712 -6.275 -5.547 1.00 88.44 114 GLU A CA 1
ATOM 924 C C . GLU A 1 114 ? 9.695 -5.858 -4.448 1.00 88.44 114 GLU A C 1
ATOM 926 O O . GLU A 1 114 ? 9.516 -6.193 -3.275 1.00 88.44 114 GLU A O 1
ATOM 931 N N . LYS A 1 115 ? 10.728 -5.081 -4.797 1.00 88.94 115 LYS A N 1
ATOM 932 C CA . LYS A 1 115 ? 11.765 -4.671 -3.835 1.00 88.94 115 LYS A CA 1
ATOM 933 C C . LYS A 1 115 ? 11.329 -3.500 -2.961 1.00 88.94 115 LYS A C 1
ATOM 935 O O . LYS A 1 115 ? 11.878 -3.306 -1.878 1.00 88.94 115 LYS A O 1
ATOM 940 N N . GLY A 1 116 ? 10.360 -2.709 -3.418 1.00 85.50 116 GLY A N 1
ATOM 941 C CA . GLY A 1 116 ? 9.933 -1.481 -2.754 1.00 85.50 116 GLY A CA 1
ATOM 942 C C . GLY A 1 116 ? 9.113 -1.702 -1.491 1.00 85.50 116 GLY A C 1
ATOM 943 O O . GLY A 1 116 ? 8.979 -0.760 -0.705 1.00 85.50 116 GLY A O 1
ATOM 944 N N . LYS A 1 117 ? 8.633 -2.933 -1.260 1.00 87.00 117 LYS A N 1
ATOM 945 C CA . LYS A 1 117 ? 7.730 -3.301 -0.161 1.00 87.00 117 LYS A CA 1
ATOM 946 C C . LYS A 1 117 ? 6.493 -2.402 -0.154 1.00 87.00 117 LYS A C 1
ATOM 948 O O . LYS A 1 117 ? 6.379 -1.459 0.631 1.00 87.00 117 LYS A O 1
ATOM 953 N N . VAL A 1 118 ? 5.587 -2.690 -1.081 1.00 89.06 118 VAL A N 1
ATOM 954 C CA . VAL A 1 118 ? 4.295 -2.010 -1.197 1.00 89.06 118 VAL A CA 1
ATOM 955 C C . VAL A 1 118 ? 3.437 -2.304 0.036 1.00 89.06 118 VAL A C 1
ATOM 957 O O . VAL A 1 118 ? 3.231 -3.461 0.395 1.00 89.06 118 VAL A O 1
ATOM 960 N N . LEU A 1 119 ? 2.919 -1.249 0.664 1.00 90.75 119 LEU A N 1
ATOM 961 C CA . LEU A 1 119 ? 1.890 -1.309 1.699 1.00 90.75 119 LEU A CA 1
ATOM 962 C C . LEU A 1 119 ? 0.602 -0.704 1.143 1.00 90.75 119 LEU A C 1
ATOM 964 O O . LEU A 1 119 ? 0.592 0.458 0.742 1.00 90.75 119 LEU A O 1
ATOM 968 N N . VAL A 1 120 ? -0.480 -1.474 1.120 1.00 93.62 120 VAL A N 1
ATOM 969 C CA . VAL A 1 120 ? -1.769 -1.060 0.549 1.00 93.62 120 VAL A CA 1
ATOM 970 C C . VAL A 1 120 ? -2.690 -0.506 1.622 1.00 93.62 120 VAL A C 1
ATOM 972 O O . VAL A 1 120 ? -2.671 -0.962 2.770 1.00 93.62 120 VAL A O 1
ATOM 975 N N . LYS A 1 121 ? -3.504 0.482 1.250 1.00 94.50 121 LYS A N 1
ATOM 976 C CA . LYS A 1 121 ? -4.492 1.070 2.146 1.00 94.50 121 LYS A CA 1
ATOM 977 C C . LYS A 1 121 ? -5.638 0.091 2.387 1.00 94.50 121 LYS A C 1
ATOM 979 O O . LYS A 1 121 ? -6.248 -0.449 1.459 1.00 94.50 121 LYS A O 1
ATOM 984 N N . ARG A 1 122 ? -5.923 -0.106 3.667 1.00 94.69 122 ARG A N 1
ATOM 985 C CA . ARG A 1 122 ? -7.012 -0.902 4.234 1.00 94.69 122 ARG A CA 1
ATOM 986 C C . ARG A 1 122 ? -7.628 -0.135 5.395 1.00 94.69 122 ARG A C 1
ATOM 988 O O . ARG A 1 122 ? -7.179 0.960 5.725 1.00 94.69 122 ARG A O 1
ATOM 995 N N . TYR A 1 123 ? -8.642 -0.702 6.030 1.00 95.38 123 TYR A N 1
ATOM 996 C CA . TYR A 1 123 ? -9.336 -0.067 7.146 1.00 95.38 123 TYR A CA 1
ATOM 997 C C . TYR A 1 123 ? -9.339 -0.988 8.348 1.00 95.38 123 TYR A C 1
ATOM 999 O O . TYR A 1 123 ? -9.620 -2.167 8.198 1.00 95.38 123 TYR A O 1
ATOM 1007 N N . ALA A 1 124 ? -9.040 -0.472 9.536 1.00 94.00 124 ALA A N 1
ATOM 1008 C CA . ALA A 1 124 ? -9.084 -1.274 10.749 1.00 94.00 124 ALA A CA 1
ATOM 1009 C C . ALA A 1 124 ? -10.055 -0.703 11.777 1.00 94.00 124 ALA A C 1
ATOM 1011 O O . ALA A 1 124 ? -10.183 0.518 11.904 1.00 94.00 124 ALA A O 1
ATOM 1012 N N . ILE A 1 125 ? -10.712 -1.598 12.521 1.00 94.12 125 ILE A N 1
ATOM 1013 C CA . ILE A 1 125 ? -11.436 -1.229 13.741 1.00 94.12 125 ILE A CA 1
ATOM 1014 C C . ILE A 1 125 ? -10.414 -1.122 14.867 1.00 94.12 125 ILE A C 1
ATOM 1016 O O . ILE A 1 125 ? -9.724 -2.095 15.188 1.00 94.12 125 ILE A O 1
ATOM 1020 N N . PHE A 1 126 ? -10.345 0.059 15.469 1.00 90.62 126 PHE A N 1
ATOM 1021 C CA . PHE A 1 126 ? -9.592 0.327 16.680 1.00 90.62 126 PHE A CA 1
ATOM 1022 C C . PHE A 1 126 ? -10.544 0.401 17.868 1.00 90.62 126 PHE A C 1
ATOM 1024 O O . PHE A 1 126 ? -11.506 1.163 17.831 1.00 90.62 126 PHE A O 1
ATOM 1031 N N . VAL A 1 127 ? -10.237 -0.337 18.933 1.00 91.19 127 VAL A N 1
ATOM 1032 C CA . VAL A 1 127 ? -10.925 -0.238 20.226 1.00 91.19 127 VAL A CA 1
ATOM 1033 C C . VAL A 1 127 ? -9.899 0.207 21.253 1.00 91.19 127 VAL A C 1
ATOM 1035 O O . VAL A 1 127 ? -8.893 -0.474 21.459 1.00 91.19 127 VAL A O 1
ATOM 1038 N N . ASN A 1 128 ? -10.103 1.383 21.848 1.00 92.00 128 ASN A N 1
ATOM 1039 C CA . ASN A 1 128 ? -9.143 2.009 22.763 1.00 92.00 128 ASN A CA 1
ATOM 1040 C C . ASN A 1 128 ? -7.718 2.034 22.171 1.00 92.00 128 ASN A C 1
ATOM 1042 O O . ASN A 1 128 ? -6.747 1.622 22.803 1.00 92.00 128 ASN A O 1
ATOM 1046 N N . SER A 1 129 ? -7.613 2.483 20.915 1.00 89.31 129 SER A N 1
ATOM 1047 C CA . SER A 1 129 ? -6.361 2.589 20.146 1.00 89.31 129 SER A CA 1
ATOM 1048 C C . SER A 1 129 ? -5.658 1.267 19.807 1.00 89.31 129 SER A C 1
ATOM 1050 O O . SER A 1 129 ? -4.569 1.303 19.236 1.00 89.31 129 SER A O 1
ATOM 1052 N N . LYS A 1 130 ? -6.269 0.105 20.069 1.00 87.94 130 LYS A N 1
ATOM 1053 C CA . LYS A 1 130 ? -5.744 -1.202 19.643 1.00 87.94 130 LYS A CA 1
ATOM 1054 C C . LYS A 1 130 ? -6.477 -1.698 18.389 1.00 87.94 130 LYS A C 1
ATOM 1056 O O . LYS A 1 130 ? -7.707 -1.707 18.412 1.00 87.94 130 LYS A O 1
ATOM 1061 N N . PRO A 1 131 ? -5.776 -2.094 17.311 1.00 87.06 131 PRO A N 1
ATOM 1062 C CA . PRO A 1 131 ? -6.411 -2.638 16.111 1.00 87.06 131 PRO A CA 1
ATOM 1063 C C . PRO A 1 131 ? -6.864 -4.087 16.340 1.00 87.06 131 PRO A C 1
ATOM 1065 O O . PRO A 1 131 ? -6.110 -4.881 16.896 1.00 87.06 131 PRO A O 1
ATOM 1068 N N . TYR A 1 132 ? -8.069 -4.438 15.883 1.00 86.31 132 TYR A N 1
ATOM 1069 C CA . TYR A 1 132 ? -8.625 -5.795 16.027 1.00 86.31 132 TYR A CA 1
ATOM 1070 C C . TYR A 1 132 ? -8.742 -6.543 14.699 1.00 86.31 132 TYR A C 1
ATOM 1072 O O . TYR A 1 132 ? -8.322 -7.691 14.588 1.00 86.31 132 TYR A O 1
ATOM 1080 N N . PHE A 1 133 ? -9.292 -5.886 13.680 1.00 91.75 133 PHE A N 1
ATOM 1081 C CA . PHE A 1 133 ? -9.512 -6.475 12.361 1.00 91.75 133 PHE A CA 1
ATOM 1082 C C . PHE A 1 133 ? -9.150 -5.478 11.280 1.00 91.75 133 PHE A C 1
ATOM 1084 O O . PHE A 1 133 ? -9.341 -4.278 11.470 1.00 91.75 133 PHE A O 1
ATOM 1091 N N . VAL A 1 134 ? -8.665 -5.995 10.154 1.00 93.12 134 VAL A N 1
ATOM 1092 C CA . VAL A 1 134 ? -8.368 -5.231 8.943 1.00 93.12 134 VAL A CA 1
ATOM 1093 C C . VAL A 1 134 ? -9.357 -5.642 7.860 1.00 93.12 134 VAL A C 1
ATOM 1095 O O . VAL A 1 134 ? -9.592 -6.827 7.649 1.00 93.12 134 VAL A O 1
ATOM 1098 N N . PHE A 1 135 ? -9.912 -4.663 7.165 1.00 94.62 135 PHE A N 1
ATOM 1099 C CA . PHE A 1 135 ? -10.955 -4.798 6.161 1.00 94.62 135 PHE A CA 1
ATOM 1100 C C . PHE A 1 135 ? -10.510 -4.145 4.859 1.00 94.62 135 PHE A C 1
ATOM 1102 O O . PHE A 1 135 ? -9.724 -3.191 4.851 1.00 94.62 135 PHE A O 1
ATOM 1109 N N . GLU A 1 136 ? -11.037 -4.655 3.753 1.00 92.88 136 GLU A N 1
ATOM 1110 C CA . GLU A 1 136 ? -10.756 -4.133 2.418 1.00 92.88 136 GLU A CA 1
ATOM 1111 C C . GLU A 1 136 ? -11.344 -2.733 2.212 1.00 92.88 136 GLU A C 1
ATOM 1113 O O . GLU A 1 136 ? -10.647 -1.827 1.761 1.00 92.88 136 GLU A O 1
ATOM 1118 N N . ASN A 1 137 ? -12.598 -2.539 2.622 1.00 92.94 137 ASN A N 1
ATOM 1119 C CA . ASN A 1 137 ? -13.352 -1.305 2.436 1.00 92.94 137 ASN A CA 1
ATOM 1120 C C . ASN A 1 137 ? -13.829 -0.734 3.792 1.00 92.94 137 ASN A C 1
ATOM 1122 O O . ASN A 1 137 ? -13.960 -1.481 4.766 1.00 92.94 137 ASN A O 1
ATOM 1126 N N . PRO A 1 138 ? -14.094 0.581 3.887 1.00 93.62 138 PRO A N 1
ATOM 1127 C CA . PRO A 1 138 ? -14.561 1.207 5.124 1.00 93.62 138 PRO A CA 1
ATOM 1128 C C . PRO A 1 138 ? -16.026 0.894 5.466 1.00 93.62 138 PRO A C 1
ATOM 1130 O O . PRO A 1 138 ? -16.453 1.149 6.592 1.00 93.62 138 PRO A O 1
ATOM 1133 N N . GLN A 1 139 ? -16.821 0.371 4.533 1.00 95.12 139 GLN A N 1
ATOM 1134 C CA . GLN A 1 139 ? -18.237 0.071 4.744 1.00 95.12 139 GLN A CA 1
ATOM 1135 C C . GLN A 1 139 ? -18.420 -1.186 5.599 1.00 95.12 139 GLN A C 1
ATOM 1137 O O . GLN A 1 139 ? -19.233 -1.169 6.519 1.00 95.12 139 GLN A O 1
ATOM 1142 N N . THR A 1 140 ? -17.625 -2.236 5.380 1.00 95.25 140 THR A N 1
ATOM 1143 C CA . THR A 1 140 ? -17.668 -3.481 6.161 1.00 95.25 140 THR A CA 1
ATOM 1144 C C . THR A 1 140 ? -17.557 -3.240 7.673 1.00 95.25 140 THR A C 1
ATOM 1146 O O . THR A 1 140 ? -18.471 -3.643 8.392 1.00 95.25 140 THR A O 1
ATOM 1149 N N . PRO A 1 141 ? -16.536 -2.537 8.206 1.00 95.19 141 PRO A N 1
ATOM 1150 C CA . PRO A 1 141 ? -16.471 -2.278 9.640 1.00 95.19 141 PRO A CA 1
ATOM 1151 C C . PRO A 1 141 ? -17.634 -1.417 10.148 1.00 95.19 141 PRO A C 1
ATOM 1153 O O . PRO A 1 141 ? -18.129 -1.664 11.243 1.00 95.19 141 PRO A O 1
ATOM 1156 N N . ASN A 1 142 ? -18.135 -0.460 9.360 1.00 95.56 142 ASN A N 1
ATOM 1157 C CA . ASN A 1 142 ? -19.322 0.315 9.740 1.00 95.56 142 ASN A CA 1
ATOM 1158 C C . ASN A 1 142 ? -20.571 -0.569 9.862 1.00 95.56 142 ASN A C 1
ATOM 1160 O O . ASN A 1 142 ? -21.335 -0.434 10.820 1.00 95.56 142 ASN A O 1
ATOM 1164 N N . ASN A 1 143 ? -20.764 -1.498 8.925 1.00 95.25 143 ASN A N 1
ATOM 1165 C CA . ASN A 1 143 ? -21.871 -2.448 8.957 1.00 95.25 143 ASN A CA 1
ATOM 1166 C C . ASN A 1 143 ? -21.795 -3.350 10.190 1.00 95.25 143 ASN A C 1
ATOM 1168 O O . ASN A 1 143 ? -22.809 -3.517 10.866 1.00 95.25 143 ASN A O 1
ATOM 1172 N N . ILE A 1 144 ? -20.603 -3.853 10.534 1.00 94.69 144 ILE A N 1
ATOM 1173 C CA . ILE A 1 144 ? -20.380 -4.657 11.747 1.00 94.69 144 ILE A CA 1
ATOM 1174 C C . ILE A 1 144 ? -20.797 -3.873 12.989 1.00 94.69 144 ILE A C 1
ATOM 1176 O O . ILE A 1 144 ? -21.602 -4.358 13.781 1.00 94.69 144 ILE A O 1
ATOM 1180 N N . LEU A 1 145 ? -20.297 -2.645 13.152 1.00 94.06 145 LEU A N 1
ATOM 1181 C CA . LEU A 1 145 ? -20.612 -1.820 14.320 1.00 94.06 145 LEU A CA 1
ATOM 1182 C C . LEU A 1 145 ? -22.111 -1.511 14.415 1.00 94.06 145 LEU A C 1
ATOM 1184 O O . LEU A 1 145 ? -22.685 -1.556 15.501 1.00 94.06 145 LEU A O 1
ATOM 1188 N N . ASN A 1 146 ? -22.767 -1.247 13.286 1.00 93.69 146 ASN A N 1
ATOM 1189 C CA . ASN A 1 146 ? -24.211 -1.030 13.250 1.00 93.69 146 ASN A CA 1
ATOM 1190 C C . ASN A 1 146 ? -25.001 -2.304 13.578 1.00 93.69 146 ASN A C 1
ATOM 1192 O O . ASN A 1 146 ? -25.987 -2.227 14.309 1.00 93.69 146 ASN A O 1
ATOM 1196 N N . LYS A 1 147 ? -24.573 -3.473 13.083 1.00 93.44 147 LYS A N 1
ATOM 1197 C CA . LYS A 1 147 ? -25.182 -4.768 13.420 1.00 93.44 147 LYS A CA 1
ATOM 1198 C C . LYS A 1 147 ? -25.053 -5.070 14.909 1.00 93.44 147 LYS A C 1
ATOM 1200 O O . LYS A 1 147 ? -26.060 -5.388 15.529 1.00 93.44 147 LYS A O 1
ATOM 1205 N N . LEU A 1 148 ? -23.872 -4.864 15.495 1.00 92.25 148 LEU A N 1
ATOM 1206 C CA . LEU A 1 148 ? -23.655 -5.014 16.938 1.00 92.25 148 LEU A CA 1
ATOM 1207 C C . LEU A 1 148 ? -24.625 -4.146 17.742 1.00 92.25 148 LEU A C 1
ATOM 1209 O O . LEU A 1 148 ? -25.282 -4.640 18.647 1.00 92.25 148 LEU A O 1
ATOM 1213 N N . LYS A 1 149 ? -24.797 -2.871 17.377 1.00 93.31 149 LYS A N 1
ATOM 1214 C CA . LYS A 1 149 ? -25.770 -1.999 18.056 1.00 93.31 149 LYS A CA 1
ATOM 1215 C C . LYS A 1 149 ? -27.210 -2.490 17.903 1.00 93.31 149 LYS A C 1
ATOM 1217 O O . LYS A 1 149 ? -27.972 -2.423 18.864 1.00 93.31 149 LYS A O 1
ATOM 1222 N N . LYS A 1 150 ? -27.587 -2.984 16.719 1.00 94.00 150 LYS A N 1
ATOM 1223 C CA . LYS A 1 150 ? -28.933 -3.520 16.461 1.00 94.00 150 LYS A CA 1
ATOM 1224 C C . LYS A 1 150 ? -29.242 -4.758 17.295 1.00 94.00 150 LYS A C 1
ATOM 1226 O O . LYS A 1 150 ? -30.370 -4.866 17.746 1.00 94.00 150 LYS A O 1
ATOM 1231 N N . VAL A 1 151 ? -28.264 -5.626 17.558 1.00 90.38 151 VAL A N 1
ATOM 1232 C CA . VAL A 1 151 ? -28.460 -6.813 18.413 1.00 90.38 151 VAL A CA 1
ATOM 1233 C C . VAL A 1 151 ? -28.953 -6.434 19.816 1.00 90.38 151 VAL A C 1
ATOM 1235 O O . VAL A 1 151 ? -29.790 -7.134 20.372 1.00 90.38 151 VAL A O 1
ATOM 1238 N N . TYR A 1 152 ? -28.482 -5.313 20.375 1.00 88.94 152 TYR A N 1
ATOM 1239 C CA . TYR A 1 152 ? -28.846 -4.892 21.737 1.00 88.94 152 TYR A CA 1
ATOM 1240 C C . TYR A 1 152 ? -29.961 -3.842 21.800 1.00 88.94 152 TYR A C 1
ATOM 1242 O O . TYR A 1 152 ? -30.667 -3.758 22.801 1.00 88.94 152 TYR A O 1
ATOM 1250 N N . TYR A 1 153 ? -30.114 -3.018 20.760 1.00 92.19 153 TYR A N 1
ATOM 1251 C CA . TYR A 1 153 ? -31.003 -1.851 20.790 1.00 92.19 153 TYR A CA 1
ATOM 1252 C C . TYR A 1 153 ? -32.050 -1.823 19.671 1.00 92.19 153 TYR A C 1
ATOM 1254 O O . TYR A 1 153 ? -32.823 -0.864 19.619 1.00 92.19 153 TYR A O 1
ATOM 1262 N N . ASN A 1 154 ? -32.096 -2.827 18.785 1.00 91.25 154 ASN A N 1
ATOM 1263 C CA . ASN A 1 154 ? -33.005 -2.900 17.635 1.00 91.25 154 ASN A CA 1
ATOM 1264 C C . ASN A 1 154 ? -33.087 -1.551 16.890 1.00 91.25 154 ASN A C 1
ATOM 1266 O O . ASN A 1 154 ? -32.081 -1.043 16.385 1.00 91.25 154 ASN A O 1
ATOM 1270 N N . ASP A 1 155 ? -34.267 -0.933 16.878 1.00 90.56 155 ASP A N 1
ATOM 1271 C CA . ASP A 1 155 ? -34.566 0.309 16.158 1.00 90.56 155 ASP A CA 1
ATOM 1272 C C . ASP A 1 155 ? -33.895 1.542 16.783 1.00 90.56 155 ASP A C 1
ATOM 1274 O O . ASP A 1 155 ? -33.706 2.565 16.126 1.00 90.56 155 ASP A O 1
ATOM 1278 N N . LYS A 1 156 ? -33.466 1.441 18.048 1.00 89.75 156 LYS A N 1
ATOM 1279 C CA . LYS A 1 156 ? -32.736 2.495 18.769 1.00 89.75 156 LYS A CA 1
ATOM 1280 C C . LYS A 1 156 ? -31.220 2.412 18.571 1.00 89.75 156 LYS A C 1
ATOM 1282 O O . LYS A 1 156 ? -30.478 3.146 19.223 1.00 89.75 156 LYS A O 1
ATOM 1287 N N . ALA A 1 157 ? -30.731 1.568 17.658 1.00 89.19 157 ALA A N 1
ATOM 1288 C CA . ALA A 1 157 ? -29.300 1.409 17.384 1.00 89.19 157 ALA A CA 1
ATOM 1289 C C . ALA A 1 157 ? -28.573 2.730 17.059 1.00 89.19 157 ALA A C 1
ATOM 1291 O O . ALA A 1 157 ? -27.393 2.871 17.375 1.00 89.19 157 ALA A O 1
ATOM 1292 N N . SER A 1 158 ? -29.256 3.718 16.473 1.00 88.88 158 SER A N 1
ATOM 1293 C CA . SER A 1 158 ? -28.684 5.044 16.188 1.00 88.88 158 SER A CA 1
ATOM 1294 C C . SER A 1 158 ? -28.348 5.852 17.450 1.00 88.88 158 SER A C 1
ATOM 1296 O O . SER A 1 158 ? -27.435 6.675 17.421 1.00 88.88 158 SER A O 1
ATOM 1298 N N . GLN A 1 159 ? -29.045 5.600 18.561 1.00 90.31 159 GLN A N 1
ATOM 1299 C CA . GLN A 1 159 ? -28.818 6.253 19.855 1.00 90.31 159 GLN A CA 1
ATOM 1300 C C . GLN A 1 159 ? -27.749 5.532 20.687 1.00 90.31 159 GLN A C 1
ATOM 1302 O O . GLN A 1 159 ? -27.170 6.120 21.601 1.00 90.31 159 GLN A O 1
ATOM 1307 N N . ALA A 1 160 ? -27.461 4.271 20.358 1.00 92.31 160 ALA A N 1
ATOM 1308 C CA . ALA A 1 160 ? -26.481 3.467 21.065 1.00 92.31 160 ALA A CA 1
ATOM 1309 C C . ALA A 1 160 ? -25.047 3.936 20.779 1.00 92.31 160 ALA A C 1
ATOM 1311 O O . ALA A 1 160 ? -24.644 4.205 19.637 1.00 92.31 160 ALA A O 1
ATOM 1312 N N . LYS A 1 161 ? -24.242 3.978 21.838 1.00 92.56 161 LYS A N 1
ATOM 1313 C CA . LYS A 1 161 ? -22.806 4.257 21.793 1.00 92.56 161 LYS A CA 1
ATOM 1314 C C . LYS A 1 161 ? -22.059 3.086 22.412 1.00 92.56 161 LYS A C 1
ATOM 1316 O O . LYS A 1 161 ? -22.580 2.423 23.302 1.00 92.56 161 LYS A O 1
ATOM 1321 N N . PHE A 1 162 ? -20.849 2.848 21.926 1.00 92.44 162 PHE A N 1
ATOM 1322 C CA . PHE A 1 162 ? -19.934 1.930 22.590 1.00 92.44 162 PHE A CA 1
ATOM 1323 C C . PHE A 1 162 ? -19.368 2.615 23.832 1.00 92.44 162 PHE A C 1
ATOM 1325 O O . PHE A 1 162 ? -19.128 3.826 23.807 1.00 92.44 162 PHE A O 1
ATOM 1332 N N . LEU A 1 163 ? -19.198 1.848 24.909 1.00 92.69 163 LEU A N 1
ATOM 1333 C CA . LEU A 1 163 ? -18.534 2.327 26.117 1.00 92.69 163 LEU A CA 1
ATOM 1334 C C . LEU A 1 163 ? -17.062 2.625 25.815 1.00 92.69 163 LEU A C 1
ATOM 1336 O O . LEU A 1 163 ? -16.528 3.659 26.211 1.00 92.69 163 LEU A O 1
ATOM 1340 N N . GLU A 1 164 ? -16.421 1.730 25.068 1.00 92.69 164 GLU A N 1
ATOM 1341 C CA . GLU A 1 164 ? -15.068 1.896 24.571 1.00 92.69 164 GLU A CA 1
ATOM 1342 C C . GLU A 1 164 ? -15.007 2.890 23.413 1.00 92.69 164 GLU A C 1
ATOM 1344 O O . GLU A 1 164 ? -15.939 3.066 22.621 1.00 92.69 164 GLU A O 1
ATOM 1349 N N . LYS A 1 165 ? -13.830 3.494 23.247 1.00 93.62 165 LYS A N 1
ATOM 1350 C CA . LYS A 1 165 ? -13.546 4.342 22.099 1.00 93.62 165 LYS A CA 1
ATOM 1351 C C . LYS A 1 165 ? -13.328 3.473 20.861 1.00 93.62 165 LYS A C 1
ATOM 1353 O O . LYS A 1 165 ? -12.236 2.934 20.668 1.00 93.62 165 LYS A O 1
ATOM 1358 N N . VAL A 1 166 ? -14.364 3.363 20.031 1.00 94.94 166 VAL A N 1
ATOM 1359 C CA . VAL A 1 166 ? -14.340 2.620 18.765 1.00 94.94 166 VAL A CA 1
ATOM 1360 C C . VAL A 1 166 ? -14.171 3.576 17.585 1.00 94.94 166 VAL A C 1
ATOM 1362 O O . VAL A 1 166 ? -14.990 4.469 17.377 1.00 94.94 166 VAL A O 1
ATOM 1365 N N . GLU A 1 167 ? -13.116 3.380 16.795 1.00 95.06 167 GLU A N 1
ATOM 1366 C CA . GLU A 1 167 ? -12.798 4.201 15.622 1.00 95.06 167 GLU A CA 1
ATOM 1367 C C . GLU A 1 167 ? -12.445 3.320 14.420 1.00 95.06 167 GLU A C 1
ATOM 1369 O O . GLU A 1 167 ? -11.738 2.323 14.554 1.00 95.06 167 GLU A O 1
ATOM 1374 N N . ILE A 1 168 ? -12.884 3.718 13.226 1.00 95.75 168 ILE A N 1
ATOM 1375 C CA . ILE A 1 168 ? -12.448 3.110 11.965 1.00 95.75 168 ILE A CA 1
ATOM 1376 C C . ILE A 1 168 ? -11.392 4.025 11.362 1.00 95.75 168 ILE A C 1
ATOM 1378 O O . ILE A 1 168 ? -11.660 5.201 11.115 1.00 95.75 168 ILE A O 1
ATOM 1382 N N . LYS A 1 169 ? -10.189 3.500 11.130 1.00 94.44 169 LYS A N 1
ATOM 1383 C CA . LYS A 1 169 ? -9.076 4.285 10.579 1.00 94.44 169 LYS A CA 1
ATOM 1384 C C . LYS A 1 169 ? -8.452 3.598 9.372 1.00 94.44 169 LYS A C 1
ATOM 1386 O O . LYS A 1 169 ? -8.371 2.367 9.362 1.00 94.44 169 LYS A O 1
ATOM 1391 N N . PRO A 1 170 ? -7.978 4.369 8.376 1.00 94.94 170 PRO A N 1
ATOM 1392 C CA . PRO A 1 170 ? -7.142 3.813 7.329 1.00 94.94 170 PRO A CA 1
ATOM 1393 C C . PRO A 1 170 ? -5.813 3.327 7.924 1.00 94.94 170 PRO A C 1
ATOM 1395 O O . PRO A 1 170 ? -5.223 3.988 8.780 1.00 94.94 170 PRO A O 1
ATOM 1398 N N . VAL A 1 171 ? -5.338 2.181 7.452 1.00 94.56 171 VAL A N 1
ATOM 1399 C CA . VAL A 1 171 ? -4.042 1.586 7.793 1.00 94.56 171 VAL A CA 1
ATOM 1400 C C . VAL A 1 171 ? -3.342 1.134 6.516 1.00 94.56 171 VAL A C 1
ATOM 1402 O O . VAL A 1 171 ? -4.000 0.731 5.559 1.00 94.56 171 VAL A O 1
ATOM 1405 N N . TYR A 1 172 ? -2.012 1.188 6.499 1.00 93.25 172 TYR A N 1
ATOM 1406 C CA . TYR A 1 172 ? -1.204 0.699 5.382 1.00 93.25 172 TYR A CA 1
ATOM 1407 C C . TYR A 1 172 ? -0.519 -0.595 5.793 1.00 93.25 172 TYR A C 1
ATOM 1409 O O . TYR A 1 172 ? 0.263 -0.621 6.742 1.00 93.25 172 TYR A O 1
ATOM 1417 N N . VAL A 1 173 ? -0.850 -1.676 5.099 1.00 92.75 173 VAL A N 1
ATOM 1418 C CA . VAL A 1 173 ? -0.490 -3.045 5.483 1.00 92.75 173 VAL A CA 1
ATOM 1419 C C . VAL A 1 173 ? 0.035 -3.818 4.281 1.00 92.75 173 VAL A C 1
ATOM 1421 O O . VAL A 1 173 ? -0.219 -3.453 3.135 1.00 92.75 173 VAL A O 1
ATOM 1424 N N . SER A 1 174 ? 0.783 -4.891 4.537 1.00 91.44 174 SER A N 1
ATOM 1425 C CA . SER A 1 174 ? 1.237 -5.786 3.469 1.00 91.44 174 SER A CA 1
ATOM 1426 C C . SER A 1 174 ? 0.034 -6.359 2.707 1.00 91.44 174 SER A C 1
ATOM 1428 O O . SER A 1 174 ? -0.920 -6.786 3.360 1.00 91.44 174 SER A O 1
ATOM 1430 N N . PRO A 1 175 ? 0.075 -6.450 1.365 1.00 88.94 175 PRO A N 1
ATOM 1431 C CA . PRO A 1 175 ? -0.974 -7.098 0.581 1.00 88.94 175 PRO A CA 1
ATOM 1432 C C . PRO A 1 175 ? -1.247 -8.552 0.977 1.00 88.94 175 PRO A C 1
ATOM 1434 O O . PRO A 1 175 ? -2.339 -9.052 0.735 1.00 88.94 175 PRO A O 1
ATOM 1437 N N . ALA A 1 176 ? -0.268 -9.222 1.593 1.00 89.50 176 ALA A N 1
ATOM 1438 C CA . ALA A 1 176 ? -0.400 -10.595 2.073 1.00 89.50 176 ALA A CA 1
ATOM 1439 C C . ALA A 1 176 ? -1.196 -10.717 3.388 1.00 89.50 176 ALA A C 1
ATOM 1441 O O . ALA A 1 176 ? -1.425 -11.829 3.860 1.00 89.50 176 ALA A O 1
ATOM 1442 N N . ILE A 1 177 ? -1.583 -9.602 4.022 1.00 88.19 177 ILE A N 1
ATOM 1443 C CA . ILE A 1 177 ? -2.365 -9.650 5.258 1.00 88.19 177 ILE A CA 1
ATOM 1444 C C . ILE A 1 177 ? -3.763 -10.214 4.982 1.00 88.19 177 ILE A C 1
ATOM 1446 O O . ILE A 1 177 ? -4.431 -9.829 4.022 1.00 88.19 177 ILE A O 1
ATOM 1450 N N . LYS A 1 178 ? -4.237 -11.103 5.859 1.00 89.06 178 LYS A N 1
ATOM 1451 C CA . LYS A 1 178 ? -5.611 -11.600 5.792 1.00 89.06 178 LYS A CA 1
ATOM 1452 C C . LYS A 1 178 ? -6.569 -10.487 6.214 1.00 89.06 178 LYS A C 1
ATOM 1454 O O . LYS A 1 178 ? -6.523 -10.032 7.357 1.00 89.06 178 LYS A O 1
ATOM 1459 N N . VAL A 1 179 ? -7.435 -10.069 5.296 1.00 92.00 179 VAL A N 1
ATOM 1460 C CA . VAL A 1 179 ? -8.571 -9.198 5.613 1.00 92.00 179 VAL A CA 1
ATOM 1461 C C . VAL A 1 179 ? -9.714 -10.033 6.190 1.00 92.00 179 VAL A C 1
ATOM 1463 O O . VAL A 1 179 ? -9.896 -11.192 5.817 1.00 92.00 179 VAL A O 1
ATOM 1466 N N . ALA A 1 180 ? -10.452 -9.462 7.134 1.00 91.19 180 ALA A N 1
ATOM 1467 C CA . ALA A 1 180 ? -11.622 -10.094 7.720 1.00 91.19 180 ALA A CA 1
ATOM 1468 C C . ALA A 1 180 ? -12.863 -9.802 6.873 1.00 91.19 180 ALA A C 1
ATOM 1470 O O . ALA A 1 180 ? -13.061 -8.674 6.417 1.00 91.19 180 ALA A O 1
ATOM 1471 N N . ASP A 1 181 ? -13.711 -10.808 6.692 1.00 92.31 181 ASP A N 1
ATOM 1472 C CA . ASP A 1 181 ? -15.067 -10.616 6.195 1.00 92.31 181 ASP A CA 1
ATOM 1473 C C . ASP A 1 181 ? -16.014 -10.207 7.334 1.00 92.31 181 ASP A C 1
ATOM 1475 O O . ASP A 1 181 ? -15.693 -10.293 8.525 1.00 92.31 181 ASP A O 1
ATOM 1479 N N . GLU A 1 182 ? -17.199 -9.741 6.949 1.00 92.12 182 GLU A N 1
ATOM 1480 C CA . GLU A 1 182 ? -18.186 -9.211 7.882 1.00 92.12 182 GLU A CA 1
ATOM 1481 C C . GLU A 1 182 ? -18.674 -10.253 8.898 1.00 92.12 182 GLU A C 1
ATOM 1483 O O . GLU A 1 182 ? -18.790 -9.943 10.084 1.00 92.12 182 GLU A O 1
ATOM 1488 N N . ALA A 1 183 ? -18.948 -11.478 8.444 1.00 90.19 183 ALA A N 1
ATOM 1489 C CA . ALA A 1 183 ? -19.533 -12.524 9.274 1.00 90.19 183 ALA A CA 1
ATOM 1490 C C . ALA A 1 183 ? -18.516 -13.045 10.293 1.00 90.19 183 ALA A C 1
ATOM 1492 O O . ALA A 1 183 ? -18.809 -13.084 11.488 1.00 90.19 183 ALA A O 1
ATOM 1493 N N . THR A 1 184 ? -17.298 -13.356 9.846 1.00 87.81 184 THR A N 1
ATOM 1494 C CA . THR A 1 184 ? -16.217 -13.825 10.721 1.00 87.81 184 THR A CA 1
ATOM 1495 C C . THR A 1 184 ? -15.882 -12.790 11.792 1.00 87.81 184 THR A C 1
ATOM 1497 O O . THR A 1 184 ? -15.752 -13.131 12.969 1.00 87.81 184 THR A O 1
ATOM 1500 N N . ALA A 1 185 ? -15.770 -11.511 11.415 1.00 90.75 185 ALA A N 1
ATOM 1501 C CA . ALA A 1 185 ? -15.483 -10.449 12.374 1.00 90.75 185 ALA A CA 1
ATOM 1502 C C . ALA A 1 185 ? -16.624 -10.268 13.387 1.00 90.75 185 ALA A C 1
ATOM 1504 O O . ALA A 1 185 ? -16.358 -10.165 14.583 1.00 90.75 185 ALA A O 1
ATOM 1505 N N . LEU A 1 186 ? -17.886 -10.274 12.940 1.00 89.75 186 LEU A N 1
ATOM 1506 C CA . LEU A 1 186 ? -19.044 -10.133 13.824 1.00 89.75 186 LEU A CA 1
ATOM 1507 C C . LEU A 1 186 ? -19.133 -11.288 14.833 1.00 89.75 186 LEU A C 1
ATOM 1509 O O . LEU A 1 186 ? -19.229 -11.038 16.034 1.00 89.75 186 LEU A O 1
ATOM 1513 N N . THR A 1 187 ? -19.028 -12.534 14.366 1.00 87.12 187 THR A N 1
ATOM 1514 C CA . THR A 1 187 ? -19.011 -13.737 15.213 1.00 87.12 187 THR A CA 1
ATOM 1515 C C . THR A 1 187 ? -17.905 -13.661 16.258 1.00 87.12 187 THR A C 1
ATOM 1517 O O . THR A 1 187 ? -18.145 -13.866 17.449 1.00 87.12 187 THR A O 1
ATOM 1520 N N . LYS A 1 188 ? -16.697 -13.283 15.839 1.00 86.44 188 LYS A N 1
ATOM 1521 C CA . LYS A 1 188 ? -15.556 -13.192 16.745 1.00 86.44 188 LYS A CA 1
ATOM 1522 C C . LYS A 1 188 ? -15.708 -12.082 17.781 1.00 86.44 188 LYS A C 1
ATOM 1524 O O . LYS A 1 188 ? -15.286 -12.270 18.916 1.00 86.44 188 LYS A O 1
ATOM 1529 N N . ILE A 1 189 ? -16.319 -10.952 17.421 1.00 87.56 189 ILE A N 1
ATOM 1530 C CA . ILE A 1 189 ? -16.590 -9.862 18.368 1.00 87.56 189 ILE A CA 1
ATOM 1531 C C . ILE A 1 189 ? -17.665 -10.268 19.382 1.00 87.56 189 ILE A C 1
ATOM 1533 O O . ILE A 1 189 ? -17.507 -9.983 20.564 1.00 87.56 189 ILE A O 1
ATOM 1537 N N . MET A 1 190 ? -18.736 -10.937 18.945 1.00 84.38 190 MET A N 1
ATOM 1538 C CA . MET A 1 190 ? -19.842 -11.313 19.835 1.00 84.38 190 MET A CA 1
ATOM 1539 C C . MET A 1 190 ? -19.480 -12.463 20.781 1.00 84.38 190 MET A C 1
ATOM 1541 O O . MET A 1 190 ? -19.867 -12.437 21.945 1.00 84.38 190 MET A O 1
ATOM 1545 N N . PHE A 1 191 ? -18.742 -13.466 20.296 1.00 82.19 191 PHE A N 1
ATOM 1546 C CA . PHE A 1 191 ? -18.535 -14.722 21.029 1.00 82.19 191 PHE A CA 1
ATOM 1547 C C . PHE A 1 191 ? -17.083 -14.982 21.442 1.00 82.19 191 PHE A C 1
ATOM 1549 O O . PHE A 1 191 ? -16.809 -15.948 22.151 1.00 82.19 191 PHE A O 1
ATOM 1556 N N . GLY A 1 192 ? -16.130 -14.175 20.968 1.00 75.06 192 GLY A N 1
ATOM 1557 C CA . GLY A 1 192 ? -14.699 -14.378 21.221 1.00 75.06 192 GLY A CA 1
ATOM 1558 C C . GLY A 1 192 ? -14.085 -15.613 20.543 1.00 75.06 192 GLY A C 1
ATOM 1559 O O . GLY A 1 192 ? -12.915 -15.907 20.780 1.00 75.06 192 GLY A O 1
ATOM 1560 N N . LYS A 1 193 ? -14.837 -16.345 19.707 1.00 52.44 193 LYS A N 1
ATOM 1561 C CA . LYS A 1 193 ? -14.419 -17.596 19.042 1.00 52.44 193 LYS A CA 1
ATOM 1562 C C . LYS A 1 193 ? -14.645 -17.524 17.528 1.00 52.44 193 LYS A C 1
ATOM 1564 O O . LYS A 1 193 ? -15.517 -16.793 17.071 1.00 52.44 193 LYS A O 1
ATOM 1569 N N . ASP A 1 194 ? -13.869 -18.297 16.760 1.00 54.25 194 ASP A N 1
ATOM 1570 C CA . ASP A 1 194 ? -13.978 -18.352 15.289 1.00 54.25 194 ASP A CA 1
ATOM 1571 C C . ASP A 1 194 ? -15.197 -19.177 14.806 1.00 54.25 194 ASP A C 1
ATOM 1573 O O . ASP A 1 194 ? -15.598 -19.043 13.654 1.00 54.25 194 ASP A O 1
ATOM 1577 N N . GLN A 1 195 ? -15.804 -20.012 15.664 1.00 40.16 195 GLN A N 1
ATOM 1578 C CA . GLN A 1 195 ? -16.963 -20.851 15.328 1.00 40.16 195 GLN A CA 1
ATOM 1579 C C . GLN A 1 195 ? -18.030 -20.790 16.428 1.00 40.16 195 GLN A C 1
ATOM 1581 O O . GLN A 1 195 ? -17.731 -21.011 17.605 1.00 40.16 195 GLN A O 1
ATOM 1586 N N . VAL A 1 196 ? -19.276 -20.510 16.030 1.00 43.53 196 VAL A N 1
ATOM 1587 C CA . VAL A 1 196 ? -20.462 -20.747 16.862 1.00 43.53 196 VAL A CA 1
ATOM 1588 C C . VAL A 1 196 ? -20.784 -22.230 16.731 1.00 43.53 196 VAL A C 1
ATOM 1590 O O . VAL A 1 196 ? -21.187 -22.681 15.663 1.00 43.53 196 VAL A O 1
ATOM 1593 N N . ILE A 1 197 ? -20.551 -23.004 17.789 1.00 43.16 197 ILE A N 1
ATOM 1594 C CA . ILE A 1 197 ? -21.059 -24.376 17.851 1.00 43.16 197 ILE A CA 1
ATOM 1595 C C . ILE A 1 197 ? -22.536 -24.254 18.213 1.00 43.16 197 ILE A C 1
ATOM 1597 O O . ILE A 1 197 ? -22.880 -24.049 19.375 1.00 43.16 197 ILE A O 1
ATOM 1601 N N . GLU A 1 198 ? -23.402 -24.309 17.206 1.00 45.19 198 GLU A N 1
ATOM 1602 C CA . GLU A 1 198 ? -24.838 -24.436 17.426 1.00 45.19 198 GLU A CA 1
ATOM 1603 C C . GLU A 1 198 ? -25.117 -25.855 17.937 1.00 45.19 198 GLU A C 1
ATOM 1605 O O . GLU A 1 198 ? -24.937 -26.840 17.222 1.00 45.19 198 GLU A O 1
ATOM 1610 N N . TYR A 1 199 ? -25.511 -25.967 19.205 1.00 49.41 199 TYR A N 1
ATOM 1611 C CA . TYR A 1 199 ? -25.969 -27.218 19.799 1.00 49.41 199 TYR A CA 1
ATOM 1612 C C . TYR A 1 199 ? -27.496 -27.192 19.876 1.00 49.41 199 TYR A C 1
ATOM 1614 O O . TYR A 1 199 ? -28.079 -26.313 20.509 1.00 49.41 199 TYR A O 1
ATOM 1622 N N . THR A 1 200 ? -28.149 -28.146 19.210 1.00 56.66 200 THR A N 1
ATOM 1623 C CA . THR A 1 200 ? -29.595 -28.347 19.351 1.00 56.66 200 THR A CA 1
ATOM 1624 C C . THR A 1 200 ? -29.838 -29.169 20.610 1.00 56.66 200 THR A C 1
ATOM 1626 O O . THR A 1 200 ? -29.454 -30.338 20.659 1.00 56.66 200 THR A O 1
ATOM 1629 N N . VAL A 1 201 ? -30.453 -28.537 21.611 1.00 62.50 201 VAL A N 1
ATOM 1630 C CA . VAL A 1 201 ? -30.805 -29.146 22.900 1.00 62.50 201 VAL A CA 1
ATOM 1631 C C . VAL A 1 201 ? -31.691 -30.366 22.670 1.00 62.50 201 VAL A C 1
ATOM 1633 O O . VAL A 1 201 ? -32.674 -30.291 21.928 1.00 62.50 201 VAL A O 1
ATOM 1636 N N . LYS A 1 202 ? -31.331 -31.490 23.288 1.00 65.62 202 LYS A N 1
ATOM 1637 C CA . LYS A 1 202 ? -32.102 -32.732 23.228 1.00 65.62 202 LYS A CA 1
ATOM 1638 C C . LYS A 1 202 ? -32.973 -32.870 24.468 1.00 65.62 202 LYS A C 1
ATOM 1640 O O . LYS A 1 202 ? -32.693 -32.304 25.523 1.00 65.62 202 LYS A O 1
ATOM 1645 N N . GLU A 1 203 ? -34.054 -33.628 24.326 1.00 66.75 203 GLU A N 1
ATOM 1646 C CA . GLU A 1 203 ? -34.926 -33.966 25.445 1.00 66.75 203 GLU A CA 1
ATOM 1647 C C . GLU A 1 203 ? -34.110 -34.675 26.539 1.00 66.75 203 GLU A C 1
ATOM 1649 O O . GLU A 1 203 ? -33.484 -35.703 26.281 1.00 66.75 203 GLU A O 1
ATOM 1654 N N . GLY A 1 204 ? -34.082 -34.088 27.738 1.00 74.25 204 GLY A N 1
ATOM 1655 C CA . GLY A 1 204 ? -33.298 -34.573 28.879 1.00 74.25 204 GLY A CA 1
ATOM 1656 C C . GLY A 1 204 ? -32.058 -33.743 29.231 1.00 74.25 204 GLY A C 1
ATOM 1657 O O . GLY A 1 204 ? -31.498 -33.961 30.301 1.00 74.25 204 GLY A O 1
ATOM 1658 N N . ASP A 1 205 ? -31.652 -32.776 28.403 1.00 68.81 205 ASP A N 1
ATOM 1659 C CA . ASP A 1 205 ? -30.540 -31.877 28.737 1.00 68.81 205 ASP A CA 1
ATOM 1660 C C . ASP A 1 205 ? -30.942 -30.902 29.864 1.00 68.81 205 ASP A C 1
ATOM 1662 O O . ASP A 1 205 ? -31.950 -30.194 29.768 1.00 68.81 205 ASP A O 1
ATOM 1666 N N . THR A 1 206 ? -30.140 -30.825 30.929 1.00 64.62 206 THR A N 1
ATOM 1667 C CA . THR A 1 206 ? -30.309 -29.858 32.026 1.00 64.62 206 THR A CA 1
ATOM 1668 C C . THR A 1 206 ? -29.180 -28.825 32.019 1.00 64.62 206 THR A C 1
ATOM 1670 O O . THR A 1 206 ? -28.029 -29.141 31.748 1.00 64.62 206 THR A O 1
ATOM 1673 N N . LEU A 1 207 ? -29.508 -27.557 32.308 1.00 56.16 207 LEU A N 1
ATOM 1674 C CA . LEU A 1 207 ? -28.547 -26.431 32.339 1.00 56.16 207 LEU A CA 1
ATOM 1675 C C . LEU A 1 207 ? -27.665 -26.389 33.598 1.00 56.16 207 LEU A C 1
ATOM 1677 O O . LEU A 1 207 ? -26.802 -25.520 33.715 1.00 56.16 207 LEU A O 1
ATOM 1681 N N . TRP A 1 208 ? -27.930 -27.277 34.547 1.00 56.78 208 TRP A N 1
ATOM 1682 C CA . TRP A 1 208 ? -27.303 -27.327 35.856 1.00 56.78 208 TRP A CA 1
ATOM 1683 C C . TRP A 1 208 ? -26.786 -28.750 36.055 1.00 56.78 208 TRP A C 1
ATOM 1685 O O . TRP A 1 208 ? -27.585 -29.686 35.974 1.00 56.78 208 TRP A O 1
ATOM 1695 N N . ASP A 1 209 ? -25.480 -28.873 36.280 1.00 51.78 209 ASP A N 1
ATOM 1696 C CA . ASP A 1 209 ? -24.890 -29.969 37.056 1.00 51.78 209 ASP A CA 1
ATOM 1697 C C . ASP A 1 209 ? -24.873 -29.560 38.538 1.00 51.78 209 ASP A C 1
ATOM 1699 O O . ASP A 1 209 ? -24.618 -28.358 38.812 1.00 51.78 209 ASP A O 1
#

pLDDT: mean 82.5, std 13.84, range [40.16, 95.75]

Radius of gyration: 37.28 Å; chains: 1; bounding box: 78×60×114 Å

Organism: Caldicellulosiruptor saccharolyticus (NCBI:txid44001)

Sequence (209 aa):
MGLKYIKKAPNYTEIVLKAKIFSTLILMIVILFLINKMPSTYKKAYAVVLNNQIVGYVKDKTEAQNLLTQIKKEVEERHNTDSFILQSKLQLKSIEPGQYRETRVDELKNTIIEKGKVLVKRYAIFVNSKPYFVFENPQTPNNILNKLKKVYYNDKASQAKFLEKVEIKPVYVSPAIKVADEATALTKIMFGKDQVIEYTVKEG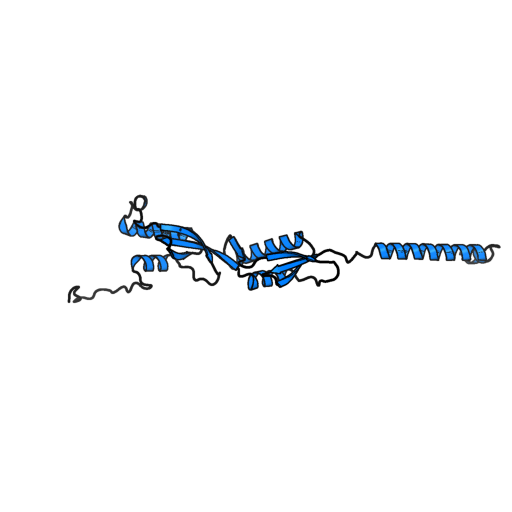DTLWD